Protein AF-A0A7W0T9R2-F1 (afdb_monomer_lite)

Sequence (327 aa):
ADTASTSDPEIRRARPTRTAQAPQPPPPPPRTPPPPPHGVPPVPPVAPKPPKPPKAPHGPHGPQGPHGPHGPHHGKHGGVSVTIHDGKVDISGIDGMVRGQLEGVRQMLKNDPNIPKELRDKALARLDKVRGIVDKRLGKIKGKKIDDLGEELEQMGEEIEQAMEGLDEELEKLGEKLGKDYSSRVPKDFNFNFDFDHDDDDDDDLGGVPVPDLDGDDDDLRQSITDLKGMALKPAQKAQITKIRADADRSVAVAKQALDAASHKLEVALADPKTSDADIARHVDQISGHEATIRKTRILAWVSARRILDDAQRKKIEAAAQAKKSR

Secondary structure (DSSP, 8-state):
-------------PPPP---PPPPPPPPPPPPPPPPP-PPPPPPPPPPPPPPPPPPPP----PPP---------------EEEEETTEEEEETHHHHHHHHHHHHHHHHHH-TTS-HHHHHHHHHHHHHHHHHHHHHHHHHTT-BHHHHHHHHHHHHHHHHHHHTTHHHHHHHHHHHHHHHHHTTS-TT------------------------S-S-HHHHHHHHHHHHT----HHHHHHHHHHHHHHHHHHHHHHHHHHHHHHHHHHHHH-TT--HHHHHHHHHHHHHHHHHHHHHHHHHHHHHHHHS-HHHHHHHHHHHHHHHT-

Foldseek 3Di:
DDDDDDDDDDPPDDDPDDDDDPDDDDDDPDDDDDDDPPDDDDDDDDDDDDDDDDDDDDDDDDDDDDDDDDDDPPPPPQDFDFDQDPQQTDRPRVLVVVVVVLVVVLVVLVPDPVDPPVLSVVVNVLSVQLNVLSVVLVVVSVPDGPVCNVVSVVVNVVSNCVSCPCVVVVVVVVCVVCVVVCVVVPPPPPDPPPPPDPPPDDDDDDDPPDPDDPPPDPPLVVVLVVLCVPVDDDPVLVVVLVVLVVVLVVQLVVLVVQLVVLVVVLVVLVVDPPRDPVVNVVSVVSNVVSVVSNVVSVVVSVVSSLVSDDPVSNVSVVVSVVVVVVD

Structure (mmCIF, N/CA/C/O backbone):
data_AF-A0A7W0T9R2-F1
#
_entry.id   AF-A0A7W0T9R2-F1
#
loop_
_atom_site.group_PDB
_atom_site.id
_atom_site.type_symbol
_atom_site.label_atom_id
_atom_site.label_alt_id
_atom_site.label_comp_id
_atom_site.label_asym_id
_atom_site.label_entity_id
_atom_site.label_seq_id
_atom_site.pdbx_PDB_ins_code
_atom_site.Cartn_x
_atom_site.Cartn_y
_atom_site.Cartn_z
_atom_site.occupancy
_atom_site.B_iso_or_equiv
_atom_site.auth_seq_id
_atom_site.auth_comp_id
_atom_site.auth_asym_id
_atom_site.auth_atom_id
_atom_site.pdbx_PDB_model_num
ATOM 1 N N . ALA A 1 1 ? -62.355 -29.145 54.849 1.00 54.16 1 ALA A N 1
ATOM 2 C CA . ALA A 1 1 ? -61.692 -30.096 53.942 1.00 54.16 1 ALA A CA 1
ATOM 3 C C . ALA A 1 1 ? -60.349 -29.488 53.593 1.00 54.16 1 ALA A C 1
ATOM 5 O O . ALA A 1 1 ? -60.287 -28.564 52.793 1.00 54.16 1 ALA A O 1
ATOM 6 N N . ASP A 1 2 ? -59.337 -29.917 54.340 1.00 44.53 2 ASP A N 1
ATOM 7 C CA . ASP A 1 2 ? -57.935 -29.543 54.205 1.00 44.53 2 ASP A CA 1
ATOM 8 C C . ASP A 1 2 ? -57.359 -30.007 52.869 1.00 44.53 2 ASP A C 1
ATOM 10 O O . ASP A 1 2 ? -57.534 -31.165 52.489 1.00 44.53 2 ASP A O 1
ATOM 14 N N . THR A 1 3 ? -56.595 -29.143 52.204 1.00 50.59 3 THR A N 1
ATOM 15 C CA . THR A 1 3 ? -55.610 -29.573 51.206 1.00 50.59 3 THR A CA 1
ATOM 16 C C . THR A 1 3 ? -54.261 -28.978 51.564 1.00 50.59 3 THR A C 1
ATOM 18 O O . THR A 1 3 ? -54.077 -27.762 51.592 1.00 50.59 3 THR A O 1
ATOM 21 N N . ALA A 1 4 ? -53.364 -29.898 51.903 1.00 50.28 4 ALA A N 1
ATOM 22 C CA . ALA A 1 4 ? -52.059 -29.697 52.486 1.00 50.28 4 ALA A CA 1
ATOM 23 C C . ALA A 1 4 ? -51.069 -29.019 51.530 1.00 50.28 4 ALA A C 1
ATOM 25 O O . ALA A 1 4 ? -50.987 -29.334 50.345 1.00 50.28 4 ALA A O 1
ATOM 26 N N . SER A 1 5 ? -50.287 -28.117 52.117 1.00 55.59 5 SER A N 1
ATOM 27 C CA . SER A 1 5 ? -49.104 -27.485 51.549 1.00 55.59 5 SER A CA 1
ATOM 28 C C . SER A 1 5 ? -47.929 -28.468 51.610 1.00 55.59 5 SER A C 1
ATOM 30 O O . SER A 1 5 ? -47.547 -28.909 52.694 1.00 55.59 5 SER A O 1
ATOM 32 N N . THR A 1 6 ? -47.383 -28.845 50.455 1.00 54.41 6 THR A N 1
ATOM 33 C CA . THR A 1 6 ? -46.191 -29.696 50.341 1.00 54.41 6 THR A CA 1
ATOM 34 C C . THR A 1 6 ? -44.947 -28.814 50.337 1.00 54.41 6 THR A C 1
ATOM 36 O O . THR A 1 6 ? -44.633 -28.163 49.344 1.00 54.41 6 THR A O 1
ATOM 39 N N . SER A 1 7 ? -44.252 -28.780 51.470 1.00 56.72 7 SER A N 1
ATOM 40 C CA . SER A 1 7 ? -42.937 -28.168 51.648 1.00 56.72 7 SER A CA 1
ATOM 41 C C . SER A 1 7 ? -41.830 -29.130 51.202 1.00 56.72 7 SER A C 1
ATOM 43 O O . SER A 1 7 ? -41.699 -30.237 51.722 1.00 56.72 7 SER A O 1
ATOM 45 N N . ASP A 1 8 ? -41.037 -28.680 50.235 1.00 55.47 8 ASP A N 1
ATOM 46 C CA . ASP A 1 8 ? -39.883 -29.369 49.652 1.00 55.47 8 ASP A CA 1
ATOM 47 C C . ASP A 1 8 ? -38.644 -29.203 50.567 1.00 55.47 8 ASP A C 1
ATOM 49 O O . ASP A 1 8 ? -38.338 -28.073 50.971 1.00 55.47 8 ASP A O 1
ATOM 53 N N . PRO A 1 9 ? -37.936 -30.277 50.969 1.00 62.62 9 PRO A N 1
ATOM 54 C CA . PRO A 1 9 ? -36.775 -30.162 51.842 1.00 62.62 9 PRO A CA 1
ATOM 55 C C . PRO A 1 9 ? -35.526 -29.699 51.074 1.00 62.62 9 PRO A C 1
ATOM 57 O O . PRO A 1 9 ? -34.911 -30.430 50.301 1.00 62.62 9 PRO A O 1
ATOM 60 N N . GLU A 1 10 ? -35.108 -28.469 51.369 1.00 55.91 10 GLU A N 1
ATOM 61 C CA . GLU A 1 10 ? -33.857 -27.832 50.950 1.00 55.91 10 GLU A CA 1
ATOM 62 C C . GLU A 1 10 ? -32.626 -28.678 51.356 1.00 55.91 10 GLU A C 1
ATOM 64 O O . GLU A 1 10 ? -32.139 -28.625 52.489 1.00 55.91 10 GLU A O 1
ATOM 69 N N . ILE A 1 11 ? -32.091 -29.471 50.419 1.00 56.38 11 ILE A N 1
ATOM 70 C CA . ILE A 1 11 ? -30.840 -30.225 50.596 1.00 56.38 11 ILE A CA 1
ATOM 71 C C . ILE A 1 11 ? -29.657 -29.246 50.574 1.00 56.38 11 ILE A C 1
ATOM 73 O O . ILE A 1 11 ? -29.047 -28.967 49.538 1.00 56.38 11 ILE A O 1
ATOM 77 N N . ARG A 1 12 ? -29.293 -28.739 51.754 1.00 52.56 12 ARG A N 1
ATOM 78 C CA . ARG A 1 12 ? -28.057 -27.984 51.990 1.00 52.56 12 ARG A CA 1
ATOM 79 C C . ARG A 1 12 ? -26.847 -28.913 51.896 1.00 52.56 12 ARG A C 1
ATOM 81 O O . ARG A 1 12 ? -26.425 -29.517 52.879 1.00 52.56 12 ARG A O 1
ATOM 88 N N . ARG A 1 13 ? -26.259 -29.023 50.702 1.00 59.50 13 ARG A N 1
ATOM 89 C CA . ARG A 1 13 ? -24.946 -29.662 50.520 1.00 59.50 13 ARG A CA 1
ATOM 90 C C . ARG A 1 13 ? -23.875 -28.824 51.223 1.00 59.50 13 ARG A C 1
ATOM 92 O O . ARG A 1 13 ? -23.607 -27.689 50.833 1.00 59.50 13 ARG A O 1
ATOM 99 N N . ALA A 1 14 ? -23.273 -29.398 52.261 1.00 55.69 14 ALA A N 1
ATOM 100 C CA . ALA A 1 14 ? -22.141 -28.827 52.973 1.00 55.69 14 ALA A CA 1
ATOM 101 C C . ALA A 1 14 ? -20.988 -28.532 51.998 1.00 55.69 14 ALA A C 1
ATOM 1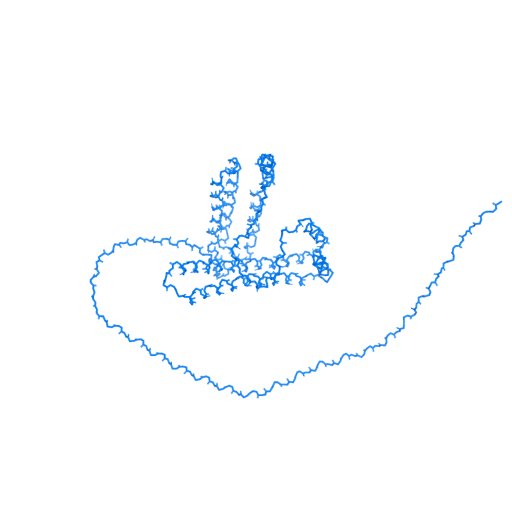03 O O . ALA A 1 14 ? -20.529 -29.412 51.266 1.00 55.69 14 ALA A O 1
ATOM 104 N N . ARG A 1 15 ? -20.525 -27.276 51.978 1.00 58.84 15 ARG A N 1
ATOM 105 C CA . ARG A 1 15 ? -19.311 -26.882 51.257 1.00 58.84 15 ARG A CA 1
ATOM 106 C C . ARG A 1 15 ? -18.105 -27.589 51.890 1.00 58.84 15 ARG A C 1
ATOM 108 O O . ARG A 1 15 ? -17.945 -27.484 53.105 1.00 58.84 15 ARG A O 1
ATOM 115 N N . PRO A 1 16 ? -17.232 -28.244 51.107 1.00 61.97 16 PRO A N 1
ATOM 116 C CA . PRO A 1 16 ? -15.987 -28.777 51.636 1.00 61.97 16 PRO A CA 1
ATOM 117 C C . PRO A 1 16 ? -15.108 -27.627 52.139 1.00 61.97 16 PRO A C 1
ATOM 119 O O . PRO A 1 16 ? -14.876 -26.634 51.443 1.00 61.97 16 PRO A O 1
ATOM 122 N N . THR A 1 17 ? -14.637 -27.759 53.375 1.00 57.84 17 THR A N 1
ATOM 123 C CA . THR A 1 17 ? -13.645 -26.882 53.993 1.00 57.84 17 THR A CA 1
ATOM 124 C C . THR A 1 17 ? -12.371 -26.883 53.157 1.00 57.84 17 THR A C 1
ATOM 126 O O . THR A 1 17 ? -11.732 -27.916 52.971 1.00 57.84 17 THR A O 1
ATOM 129 N N . ARG A 1 18 ? -12.022 -25.704 52.640 1.00 51.41 18 ARG A N 1
ATOM 130 C CA . ARG A 1 18 ? -10.805 -25.426 51.877 1.00 51.41 18 ARG A CA 1
ATOM 131 C C . ARG A 1 18 ? -9.593 -25.664 52.779 1.00 51.41 18 ARG A C 1
ATOM 133 O O . ARG A 1 18 ? -9.270 -24.823 53.613 1.00 51.41 18 ARG A O 1
ATOM 140 N N . THR A 1 19 ? -8.949 -26.816 52.629 1.00 63.25 19 THR A N 1
ATOM 141 C CA . THR A 1 19 ? -7.680 -27.136 53.286 1.00 63.25 19 THR A CA 1
ATOM 142 C C . THR A 1 19 ? -6.652 -26.078 52.890 1.00 63.25 19 THR A C 1
ATOM 144 O O . THR A 1 19 ? -6.424 -25.843 51.701 1.00 63.25 19 THR A O 1
ATOM 147 N N . ALA A 1 20 ? -6.086 -25.386 53.879 1.00 59.19 20 ALA A N 1
ATOM 148 C CA . ALA A 1 20 ? -5.064 -24.373 53.664 1.00 59.19 20 ALA A CA 1
ATOM 149 C C . ALA A 1 20 ? -3.846 -25.024 52.994 1.00 59.19 20 ALA A C 1
ATOM 151 O O . ALA A 1 20 ? -3.195 -25.898 53.564 1.00 59.19 20 ALA A O 1
ATOM 152 N N . GLN A 1 21 ? -3.580 -24.626 51.752 1.00 68.25 21 GLN A N 1
ATOM 153 C CA . GLN A 1 21 ? -2.422 -25.070 50.994 1.00 68.25 21 GLN A CA 1
ATOM 154 C C . GLN A 1 21 ? -1.173 -24.455 51.631 1.00 68.25 21 GLN A C 1
ATOM 156 O O . GLN A 1 21 ? -1.083 -23.233 51.759 1.00 68.25 21 GLN A O 1
ATOM 161 N N . ALA A 1 22 ? -0.245 -25.304 52.077 1.00 70.81 22 ALA A N 1
ATOM 162 C CA . ALA A 1 22 ? 1.022 -24.866 52.649 1.00 70.81 22 ALA A CA 1
ATOM 163 C C . ALA A 1 22 ? 1.772 -23.952 51.655 1.00 70.81 22 ALA A C 1
ATOM 165 O O . ALA A 1 22 ? 1.716 -24.204 50.445 1.00 70.81 22 ALA A O 1
ATOM 166 N N . PRO A 1 23 ? 2.454 -22.896 52.135 1.00 69.12 23 PRO A N 1
ATOM 167 C CA . PRO A 1 23 ? 3.203 -21.987 51.277 1.00 69.12 23 PRO A CA 1
ATOM 168 C C . PRO A 1 23 ? 4.259 -22.772 50.498 1.00 69.12 23 PRO A C 1
ATOM 170 O O . PRO A 1 23 ? 5.081 -23.477 51.084 1.00 69.12 23 PRO A O 1
ATOM 173 N N . GLN A 1 24 ? 4.210 -22.677 49.168 1.00 75.44 24 GLN A N 1
ATOM 174 C CA . GLN A 1 24 ? 5.224 -23.300 48.328 1.00 75.44 24 GLN A CA 1
ATOM 175 C C . GLN A 1 24 ? 6.582 -22.626 48.581 1.00 75.44 24 GLN A C 1
ATOM 177 O O . GLN A 1 24 ? 6.633 -21.396 48.687 1.00 75.44 24 GLN A O 1
ATOM 182 N N . PRO A 1 25 ? 7.676 -23.401 48.687 1.00 78.62 25 PRO A N 1
ATOM 183 C CA . PRO A 1 25 ? 9.009 -22.832 48.801 1.00 78.62 25 PRO A CA 1
ATOM 184 C C . PRO A 1 25 ? 9.325 -21.992 47.553 1.00 78.62 25 PRO A C 1
ATOM 186 O O . PRO A 1 25 ? 8.878 -22.336 46.454 1.00 78.62 25 PRO A O 1
ATOM 189 N N . PRO A 1 26 ? 10.082 -20.891 47.700 1.00 81.56 26 PRO A N 1
ATOM 190 C CA . PRO A 1 26 ? 10.461 -20.063 46.567 1.00 81.56 26 PRO A CA 1
ATOM 191 C C . PRO A 1 26 ? 11.246 -20.894 45.541 1.00 81.56 26 PRO A C 1
ATOM 193 O O . PRO A 1 26 ? 12.029 -21.770 45.928 1.00 81.56 26 PRO A O 1
ATOM 196 N N . PRO A 1 27 ? 11.053 -20.638 44.235 1.00 81.06 27 PRO A N 1
ATOM 197 C CA . PRO A 1 27 ? 11.803 -21.327 43.199 1.00 81.06 27 PRO A CA 1
ATOM 198 C C . PRO A 1 27 ? 13.309 -21.078 43.383 1.00 81.06 27 PRO A C 1
ATOM 200 O O . PRO A 1 27 ? 13.706 -19.980 43.791 1.00 81.06 27 PRO A O 1
ATOM 203 N N . PRO A 1 28 ? 14.162 -22.076 43.094 1.00 81.62 28 PRO A N 1
ATOM 204 C CA . PRO A 1 28 ? 15.602 -21.903 43.183 1.00 81.62 28 PRO A CA 1
ATOM 205 C C . PRO A 1 28 ? 16.065 -20.793 42.225 1.00 81.62 28 PRO A C 1
ATOM 207 O O . PRO A 1 28 ? 15.486 -20.634 41.144 1.00 81.62 28 PRO A O 1
ATOM 210 N N . PRO A 1 29 ? 17.112 -20.032 42.588 1.00 82.38 29 PRO A N 1
ATOM 211 C CA . PRO A 1 29 ? 17.650 -19.001 41.716 1.00 82.38 29 PRO A CA 1
ATOM 212 C C . PRO A 1 29 ? 18.130 -19.612 40.387 1.00 82.38 29 PRO A C 1
ATOM 214 O O . PRO A 1 29 ? 18.634 -20.743 40.372 1.00 82.38 29 PRO A O 1
ATOM 217 N N . PRO A 1 30 ? 17.989 -18.883 39.266 1.00 77.00 30 PRO A N 1
ATOM 218 C CA . PRO A 1 30 ? 18.458 -19.341 37.967 1.00 77.00 30 PRO A CA 1
ATOM 219 C C . PRO A 1 30 ? 19.960 -19.632 38.030 1.00 77.00 30 PRO A C 1
ATOM 221 O O . PRO A 1 30 ? 20.753 -18.801 38.475 1.00 77.00 30 PRO A O 1
ATOM 224 N N . ARG A 1 31 ? 20.349 -20.836 37.594 1.00 73.81 31 ARG A N 1
ATOM 225 C CA . ARG A 1 31 ? 21.757 -21.230 37.490 1.00 73.81 31 ARG A CA 1
ATOM 226 C C . ARG A 1 31 ? 22.446 -20.287 36.509 1.00 73.81 31 ARG A C 1
ATOM 228 O O . ARG A 1 31 ? 21.990 -20.138 35.376 1.00 73.81 31 ARG A O 1
ATOM 235 N N . THR A 1 32 ? 23.528 -19.655 36.946 1.00 74.31 32 THR A N 1
ATOM 236 C CA . THR A 1 32 ? 24.375 -18.854 36.067 1.00 74.31 32 THR A CA 1
ATOM 237 C C . THR A 1 32 ? 24.954 -19.754 34.970 1.00 74.31 32 THR A C 1
ATOM 239 O O . THR A 1 32 ? 25.384 -20.875 35.264 1.00 74.31 32 THR A O 1
ATOM 242 N N . PRO A 1 33 ? 24.933 -19.314 33.699 1.00 75.81 33 PRO A N 1
ATOM 243 C CA . PRO A 1 33 ? 25.532 -20.079 32.618 1.00 75.81 33 PRO A CA 1
ATOM 244 C C . PRO A 1 33 ? 27.039 -20.242 32.871 1.00 75.81 33 PRO A C 1
ATOM 246 O O . PRO A 1 33 ? 27.672 -19.321 33.400 1.00 75.81 33 PRO A O 1
ATOM 249 N N . PRO A 1 34 ? 27.623 -21.403 32.524 1.00 78.81 34 PRO A N 1
ATOM 250 C CA . PRO A 1 34 ? 29.060 -21.605 32.639 1.00 78.81 34 PRO A CA 1
ATOM 251 C C . PRO A 1 34 ? 29.807 -20.565 31.787 1.00 78.81 34 PRO A C 1
ATOM 253 O O . PRO A 1 34 ? 29.314 -20.184 30.719 1.00 78.81 34 PRO A O 1
ATOM 256 N N . PRO A 1 35 ? 30.985 -20.095 32.235 1.00 75.12 35 PRO A N 1
ATOM 257 C CA . PRO A 1 35 ? 31.793 -19.182 31.446 1.00 75.12 35 PRO A CA 1
ATOM 258 C C . PRO A 1 35 ? 32.183 -19.846 30.115 1.00 75.12 35 PRO A C 1
ATOM 260 O O . PRO A 1 35 ? 32.458 -21.051 30.088 1.00 75.12 35 PRO A O 1
ATOM 263 N N . PRO A 1 36 ? 32.204 -19.086 29.007 1.00 72.56 36 PRO A N 1
ATOM 264 C CA . PRO A 1 36 ? 32.641 -19.614 27.726 1.00 72.56 36 PRO A CA 1
ATOM 265 C C . PRO A 1 36 ? 34.100 -20.091 27.826 1.00 72.56 36 PRO A C 1
ATOM 267 O O . PRO A 1 36 ? 34.906 -19.455 28.512 1.00 72.56 36 PRO A O 1
ATOM 270 N N . PRO A 1 37 ? 34.462 -21.197 27.152 1.00 71.06 37 PRO A N 1
ATOM 271 C CA . PRO A 1 37 ? 35.844 -21.652 27.099 1.00 71.06 37 PRO A CA 1
ATOM 272 C C . PRO A 1 37 ? 36.715 -20.544 26.502 1.00 71.06 37 PRO A C 1
ATOM 274 O O . PRO A 1 37 ? 36.357 -19.947 25.486 1.00 71.06 37 PRO A O 1
ATOM 277 N N . HIS A 1 38 ? 37.849 -20.259 27.145 1.00 63.12 38 HIS A N 1
ATOM 278 C CA . HIS A 1 38 ? 38.834 -19.295 26.662 1.00 63.12 38 HIS A CA 1
ATOM 279 C C . HIS A 1 38 ? 39.331 -19.718 25.273 1.00 63.12 38 HIS A C 1
ATOM 281 O O . HIS A 1 38 ? 40.192 -20.586 25.139 1.00 63.12 38 HIS A O 1
ATOM 287 N N . GLY A 1 39 ? 38.743 -19.121 24.237 1.00 54.75 39 GLY A N 1
ATOM 288 C CA . GLY A 1 39 ? 39.175 -19.270 22.858 1.00 54.75 39 GLY A CA 1
ATOM 289 C C . GLY A 1 39 ? 40.546 -18.633 22.671 1.00 54.75 39 GLY A C 1
ATOM 290 O O . GLY A 1 39 ? 40.786 -17.500 23.087 1.00 54.75 39 GLY A O 1
ATOM 291 N N . VAL A 1 40 ? 41.444 -19.385 22.046 1.00 66.38 40 VAL A N 1
ATOM 292 C CA . VAL A 1 40 ? 42.735 -18.902 21.550 1.00 66.38 40 VAL A CA 1
ATOM 293 C C . VAL A 1 40 ? 42.470 -17.702 20.624 1.00 66.38 40 VAL A C 1
ATOM 295 O O . VAL A 1 40 ? 41.565 -17.794 19.789 1.00 66.38 40 VAL A O 1
ATOM 298 N N . PRO A 1 41 ? 43.188 -16.570 20.761 1.00 68.00 41 PRO A N 1
ATOM 299 C CA . PRO A 1 41 ? 42.938 -15.394 19.936 1.00 68.00 41 PRO A CA 1
ATOM 300 C C . PRO A 1 41 ? 43.110 -15.731 18.445 1.00 68.00 41 PRO A C 1
ATOM 302 O O . PRO A 1 41 ? 44.074 -16.413 18.084 1.00 68.00 41 PRO A O 1
ATOM 305 N N . PRO A 1 42 ? 42.196 -15.274 17.571 1.00 66.38 42 PRO A N 1
ATOM 306 C CA . PRO A 1 42 ? 42.294 -15.524 16.143 1.00 66.38 42 PRO A CA 1
ATOM 307 C C . PRO A 1 42 ? 43.563 -14.877 15.585 1.00 66.38 42 PRO A C 1
ATOM 309 O O . PRO A 1 42 ? 43.858 -13.711 15.855 1.00 66.38 42 PRO A O 1
ATOM 312 N N . VAL A 1 43 ? 44.308 -15.642 14.787 1.00 70.50 43 VAL A N 1
ATOM 313 C CA . VAL A 1 43 ? 45.423 -15.112 13.999 1.00 70.50 43 VAL A CA 1
ATOM 314 C C . VAL A 1 43 ? 44.844 -14.077 13.025 1.00 70.50 43 VAL A C 1
ATOM 316 O O . VAL A 1 43 ? 43.898 -14.404 12.302 1.00 70.50 43 VAL A O 1
ATOM 319 N N . PRO A 1 44 ? 45.352 -12.832 13.005 1.00 73.25 44 PRO A N 1
ATOM 320 C CA . PRO A 1 44 ? 44.835 -11.803 12.117 1.00 73.25 44 PRO A CA 1
ATOM 321 C C . PRO A 1 44 ? 45.005 -12.232 10.650 1.00 73.25 44 PRO A C 1
ATOM 323 O O . PRO A 1 44 ? 46.059 -12.767 10.288 1.00 73.25 44 PRO A O 1
ATOM 326 N N . PRO A 1 45 ? 43.993 -12.011 9.793 1.00 71.75 45 PRO A N 1
ATOM 327 C CA . PRO A 1 45 ? 44.080 -12.358 8.384 1.00 71.75 45 PRO A CA 1
ATOM 328 C C . PRO A 1 45 ? 45.211 -11.566 7.723 1.00 71.75 45 PRO A C 1
ATOM 330 O O . PRO A 1 45 ? 45.294 -10.343 7.839 1.00 71.75 45 PRO A O 1
ATOM 333 N N . VAL A 1 46 ? 46.089 -12.278 7.016 1.00 75.25 46 VAL A N 1
ATOM 334 C CA . VAL A 1 46 ? 47.121 -11.668 6.174 1.00 75.25 46 VAL A CA 1
ATOM 335 C C . VAL A 1 46 ? 46.418 -10.846 5.096 1.00 75.25 46 VAL A C 1
ATOM 337 O O . VAL A 1 46 ? 45.616 -11.381 4.330 1.00 75.25 46 VAL A O 1
ATOM 340 N N . ALA A 1 47 ? 46.703 -9.543 5.047 1.00 74.56 47 ALA A N 1
ATOM 341 C CA . ALA A 1 47 ? 46.113 -8.643 4.066 1.00 74.56 47 ALA A CA 1
ATOM 342 C C . ALA A 1 47 ? 46.393 -9.148 2.634 1.00 74.56 47 ALA A C 1
ATOM 344 O O . ALA A 1 47 ? 47.549 -9.456 2.311 1.00 74.56 47 ALA A O 1
ATOM 345 N N . PRO A 1 48 ? 45.372 -9.246 1.762 1.00 73.31 48 PRO A N 1
ATOM 346 C CA . PRO A 1 48 ? 45.571 -9.664 0.383 1.00 73.31 48 PRO A CA 1
ATOM 347 C C . PRO A 1 48 ? 46.487 -8.668 -0.333 1.00 73.31 48 PRO A C 1
ATOM 349 O O . PRO A 1 48 ? 46.333 -7.451 -0.208 1.00 73.31 48 PRO A O 1
ATOM 352 N N . LYS A 1 49 ? 47.459 -9.187 -1.091 1.00 72.69 49 LYS A N 1
ATOM 353 C CA . LYS A 1 49 ? 48.319 -8.349 -1.934 1.00 72.69 49 LYS A CA 1
ATOM 354 C C . LYS A 1 49 ? 47.441 -7.592 -2.942 1.00 72.69 49 LYS A C 1
ATOM 356 O O . LYS A 1 49 ? 46.611 -8.233 -3.589 1.00 72.69 49 LYS A O 1
ATOM 361 N N . PRO A 1 50 ? 47.621 -6.269 -3.100 1.00 78.50 50 PRO A N 1
ATOM 362 C CA . PRO A 1 50 ? 46.828 -5.487 -4.037 1.00 78.50 50 PRO A CA 1
ATOM 363 C C . PRO A 1 50 ? 46.987 -6.030 -5.468 1.00 78.50 50 PRO A C 1
ATOM 365 O O . PRO A 1 50 ? 48.101 -6.403 -5.861 1.00 78.50 50 PRO A O 1
ATOM 368 N N . PRO A 1 51 ? 45.894 -6.099 -6.250 1.00 77.69 51 PRO A N 1
ATOM 369 C CA . PRO A 1 51 ? 45.952 -6.542 -7.634 1.00 77.69 51 PRO A CA 1
ATOM 370 C C . PRO A 1 51 ? 46.857 -5.609 -8.442 1.00 77.69 51 PRO A C 1
ATOM 372 O O . PRO A 1 51 ? 46.835 -4.388 -8.276 1.00 77.69 51 PRO A O 1
ATOM 375 N N . LYS A 1 52 ? 47.681 -6.191 -9.321 1.00 73.12 52 LYS A N 1
ATOM 376 C CA . LYS A 1 52 ? 48.519 -5.408 -10.234 1.00 73.12 52 LYS A CA 1
ATOM 377 C C . LYS A 1 52 ? 47.615 -4.570 -11.151 1.00 73.12 52 LYS A C 1
ATOM 379 O O . LYS A 1 52 ? 46.659 -5.126 -11.694 1.00 73.12 52 LYS A O 1
ATOM 384 N N . PRO A 1 53 ? 47.912 -3.273 -11.349 1.0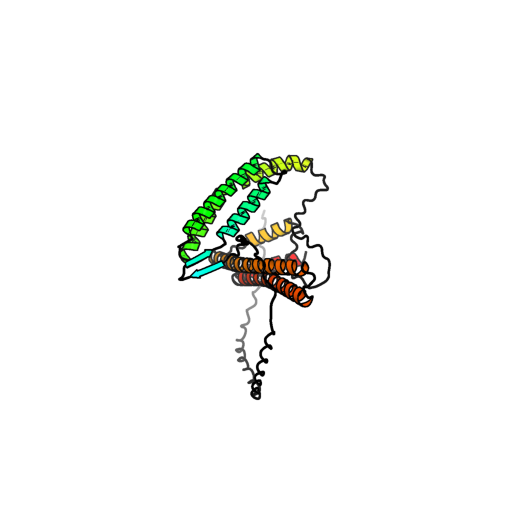0 75.88 53 PRO A N 1
ATOM 385 C CA . PRO A 1 53 ? 47.128 -2.424 -12.232 1.00 75.88 53 PRO A CA 1
ATOM 386 C C . PRO A 1 53 ? 47.123 -2.986 -13.664 1.00 75.88 53 PRO A C 1
ATOM 388 O O . PRO A 1 53 ? 48.152 -3.502 -14.121 1.00 75.88 53 PRO A O 1
ATOM 391 N N . PRO A 1 54 ? 45.980 -2.911 -14.370 1.00 74.25 54 PRO A N 1
ATOM 392 C CA . PRO A 1 54 ? 45.875 -3.384 -15.739 1.00 74.25 54 PRO A CA 1
ATOM 393 C C . PRO A 1 54 ? 46.852 -2.631 -16.645 1.00 74.25 54 PRO A C 1
ATOM 395 O O . PRO A 1 54 ? 47.047 -1.419 -16.540 1.00 74.25 54 PRO A O 1
ATOM 398 N N . LYS A 1 55 ? 47.492 -3.389 -17.534 1.00 67.00 55 LYS A N 1
ATOM 399 C CA . LYS A 1 55 ? 48.446 -2.888 -18.522 1.00 67.00 55 LYS A CA 1
ATOM 400 C C . LYS A 1 55 ? 47.686 -1.999 -19.514 1.00 67.00 55 LYS A C 1
ATOM 402 O O . LYS A 1 55 ? 46.723 -2.459 -20.121 1.00 67.00 55 LYS A O 1
ATOM 407 N N . ALA A 1 56 ? 48.098 -0.739 -19.645 1.00 57.91 56 ALA A N 1
ATOM 408 C CA . ALA A 1 56 ? 47.460 0.228 -20.536 1.00 57.91 56 ALA A CA 1
ATOM 409 C C . ALA A 1 56 ? 47.426 -0.292 -21.993 1.00 57.91 56 ALA A C 1
ATOM 411 O O . ALA A 1 56 ? 48.470 -0.733 -22.488 1.00 57.91 56 ALA A O 1
ATOM 412 N N . PRO A 1 57 ? 46.274 -0.239 -22.690 1.00 69.75 57 PRO A N 1
ATOM 413 C CA . PRO A 1 57 ? 46.201 -0.574 -24.108 1.00 69.75 57 PRO A CA 1
ATOM 414 C C . PRO A 1 57 ? 47.045 0.399 -24.939 1.00 69.75 57 PRO A C 1
ATOM 416 O O . PRO A 1 57 ? 46.943 1.617 -24.786 1.00 69.75 57 PRO A O 1
ATOM 419 N N . HIS A 1 58 ? 47.882 -0.137 -25.826 1.00 55.19 58 HIS A N 1
ATOM 420 C CA . HIS A 1 58 ? 48.514 0.635 -26.895 1.00 55.19 58 HIS A CA 1
ATOM 421 C C . HIS A 1 58 ? 47.437 1.090 -27.899 1.00 55.19 58 HIS A C 1
ATOM 423 O O . HIS A 1 58 ? 46.618 0.278 -28.322 1.00 55.19 58 HIS A O 1
ATOM 429 N N . GLY A 1 59 ? 47.424 2.383 -28.253 1.00 47.41 59 GLY A N 1
ATOM 430 C CA . GLY A 1 59 ? 46.620 2.924 -29.369 1.00 47.41 59 GLY A CA 1
ATOM 431 C C . GLY A 1 59 ? 47.196 2.520 -30.742 1.00 47.41 59 GLY A C 1
ATOM 432 O O . GLY A 1 59 ? 48.025 1.610 -30.774 1.00 47.41 59 GLY A O 1
ATOM 433 N N . PRO A 1 60 ? 46.909 3.217 -31.866 1.00 56.16 60 PRO A N 1
ATOM 434 C CA . PRO A 1 60 ? 45.954 4.313 -32.086 1.00 56.16 60 PRO A CA 1
ATOM 435 C C . PRO A 1 60 ? 45.154 4.246 -33.432 1.00 56.16 60 PRO A C 1
ATOM 437 O O . PRO A 1 60 ? 45.395 3.406 -34.289 1.00 56.16 60 PRO A O 1
ATOM 440 N N . HIS A 1 61 ? 44.264 5.235 -33.606 1.00 52.44 61 HIS A N 1
ATOM 441 C CA . HIS A 1 61 ? 43.701 5.833 -34.841 1.00 52.44 61 HIS A CA 1
ATOM 442 C C . HIS A 1 61 ? 42.678 5.095 -35.736 1.00 52.44 61 HIS A C 1
ATOM 444 O O . HIS A 1 61 ? 42.996 4.192 -36.499 1.00 52.44 61 HIS A O 1
ATOM 450 N N . GLY A 1 62 ? 41.480 5.695 -35.796 1.00 39.62 62 GLY A N 1
ATOM 451 C CA . GLY A 1 62 ? 40.603 5.760 -36.971 1.00 39.62 62 GLY A CA 1
ATOM 452 C C . GLY A 1 62 ? 39.824 7.095 -36.959 1.00 39.62 62 GLY A C 1
ATOM 453 O O . GLY A 1 62 ? 39.503 7.575 -35.869 1.00 39.62 62 GLY A O 1
ATOM 454 N N . PRO A 1 63 ? 39.576 7.751 -38.111 1.00 55.19 63 PRO A N 1
ATOM 455 C CA . PRO A 1 63 ? 39.009 9.099 -38.164 1.00 55.19 63 PRO A CA 1
ATOM 456 C C . PRO A 1 63 ? 37.501 9.092 -37.877 1.00 55.19 63 PRO A C 1
ATOM 458 O O . PRO A 1 63 ? 36.731 8.383 -38.522 1.00 55.19 63 PRO A O 1
ATOM 461 N N . GLN A 1 64 ? 37.084 9.911 -36.911 1.00 48.09 64 GLN A N 1
ATOM 462 C CA . GLN A 1 64 ? 35.681 10.186 -36.606 1.00 48.09 64 GLN A CA 1
ATOM 463 C C . GLN A 1 64 ? 35.071 11.074 -37.699 1.00 48.09 64 GLN A C 1
ATOM 465 O O . GLN A 1 64 ? 35.531 12.191 -37.933 1.00 48.09 64 GLN A O 1
ATOM 470 N N . GLY A 1 65 ? 34.024 10.572 -38.354 1.00 52.97 65 GLY A N 1
ATOM 471 C CA . GLY A 1 65 ? 33.091 11.393 -39.124 1.00 52.97 65 GLY A CA 1
ATOM 472 C C . GLY A 1 65 ? 32.132 12.172 -38.205 1.00 52.97 65 GLY A C 1
ATOM 473 O O . GLY A 1 65 ? 31.997 11.837 -37.025 1.00 52.97 65 GLY A O 1
ATOM 474 N N . PRO A 1 66 ? 31.460 13.216 -38.719 1.00 57.75 66 PRO A N 1
ATOM 475 C CA . PRO A 1 66 ? 30.594 14.077 -37.924 1.00 57.75 66 PRO A CA 1
ATOM 476 C C . PRO A 1 66 ? 29.232 13.406 -37.698 1.00 57.75 66 PRO A C 1
ATOM 478 O O . PRO A 1 66 ? 28.370 13.413 -38.576 1.00 57.75 66 PRO A O 1
ATOM 481 N N . HIS A 1 67 ? 29.020 12.839 -36.511 1.00 52.38 67 HIS A N 1
ATOM 482 C CA . HIS A 1 67 ? 27.680 12.480 -36.049 1.00 52.38 67 HIS A CA 1
ATOM 483 C C . HIS A 1 67 ? 26.999 13.721 -35.462 1.00 52.38 67 HIS A C 1
ATOM 485 O O . HIS A 1 67 ? 27.566 14.429 -34.630 1.00 52.38 67 HIS A O 1
ATOM 491 N N . GLY A 1 68 ? 25.805 14.005 -35.982 1.00 46.19 68 GLY A N 1
ATOM 492 C CA . GLY A 1 68 ? 25.001 15.177 -35.663 1.00 46.19 68 GLY A CA 1
ATOM 493 C C . GLY A 1 68 ? 24.477 15.219 -34.220 1.00 46.19 68 GLY A C 1
ATOM 494 O O . GLY A 1 68 ? 24.697 14.300 -33.431 1.00 46.19 68 GLY A O 1
ATOM 495 N N . PRO A 1 69 ? 23.776 16.307 -33.861 1.00 48.00 69 PRO A N 1
ATOM 496 C CA . PRO A 1 69 ? 23.308 16.547 -32.505 1.00 48.00 69 PRO A CA 1
ATOM 497 C C . PRO A 1 69 ? 22.227 15.531 -32.121 1.00 48.00 69 PRO A C 1
ATOM 499 O O . PRO A 1 69 ? 21.089 15.602 -32.583 1.00 48.00 69 PRO A O 1
ATOM 502 N N . HIS A 1 70 ? 22.582 14.586 -31.251 1.00 46.56 70 HIS A N 1
ATOM 503 C CA . HIS A 1 70 ? 21.609 13.755 -30.557 1.00 46.56 70 HIS A CA 1
ATOM 504 C C . HIS A 1 70 ? 20.777 14.644 -29.630 1.00 46.56 70 HIS A C 1
ATOM 506 O O . HIS A 1 70 ? 21.299 15.290 -28.720 1.00 46.56 70 HIS A O 1
ATOM 512 N N . GLY A 1 71 ? 19.477 14.706 -29.915 1.00 38.78 71 GLY A N 1
ATOM 513 C CA . GLY A 1 71 ? 18.503 15.410 -29.096 1.00 38.78 71 GLY A CA 1
ATOM 514 C C . GLY A 1 71 ? 18.385 14.815 -27.685 1.00 38.78 71 GLY A C 1
ATOM 515 O O . GLY A 1 71 ? 18.791 13.675 -27.442 1.00 38.78 71 GLY A O 1
ATOM 516 N N . PRO A 1 72 ? 17.819 15.580 -26.739 1.00 42.75 72 PRO A N 1
ATOM 517 C CA . PRO A 1 72 ? 17.652 15.153 -25.359 1.00 42.75 72 PRO A CA 1
ATOM 518 C C . PRO A 1 72 ? 16.627 14.016 -25.286 1.00 42.75 72 PRO A C 1
ATOM 520 O O . PRO A 1 72 ? 15.418 14.235 -25.372 1.00 42.75 72 PRO A O 1
ATOM 523 N N . HIS A 1 73 ? 17.107 12.785 -25.117 1.00 41.69 73 HIS A N 1
ATOM 524 C CA . HIS A 1 73 ? 16.258 11.652 -24.771 1.00 41.69 73 HIS A CA 1
ATOM 525 C C . HIS A 1 73 ? 15.709 11.848 -23.350 1.00 41.69 73 HIS A C 1
ATOM 527 O O . HIS A 1 73 ? 16.382 11.607 -22.350 1.00 41.69 73 HIS A O 1
ATOM 533 N N . HIS A 1 74 ? 14.457 12.302 -23.270 1.00 42.50 74 HIS A N 1
ATOM 534 C CA . HIS A 1 74 ? 13.644 12.311 -22.059 1.00 42.50 74 HIS A CA 1
ATOM 535 C C . HIS A 1 74 ? 13.263 10.876 -21.652 1.00 42.50 74 HIS A C 1
ATOM 537 O O . HIS A 1 74 ? 12.148 10.425 -21.890 1.00 42.50 74 HIS A O 1
ATOM 543 N N . GLY A 1 75 ? 14.174 10.166 -20.986 1.00 40.34 75 GLY A N 1
ATOM 544 C CA . GLY A 1 75 ? 13.853 8.966 -20.206 1.00 40.34 75 GLY A CA 1
ATOM 545 C C . GLY A 1 75 ? 13.234 9.356 -18.864 1.00 40.34 75 GLY A C 1
ATOM 546 O O . GLY A 1 75 ? 13.881 9.280 -17.825 1.00 40.34 75 GLY A O 1
ATOM 547 N N . LYS A 1 76 ? 12.000 9.866 -18.888 1.00 46.16 76 LYS A N 1
ATOM 548 C CA . LYS A 1 76 ? 11.279 10.404 -17.724 1.00 46.16 76 LYS A CA 1
ATOM 549 C C . LYS A 1 76 ? 10.512 9.294 -16.990 1.00 46.16 76 LYS A C 1
ATOM 551 O O . LYS A 1 76 ? 9.311 9.412 -16.784 1.00 46.16 76 LYS A O 1
ATOM 556 N N . HIS A 1 77 ? 11.189 8.216 -16.601 1.00 45.19 77 HIS A N 1
ATOM 557 C CA . HIS A 1 77 ? 10.608 7.225 -15.690 1.00 45.19 77 HIS A CA 1
ATOM 558 C C . HIS A 1 77 ? 10.890 7.687 -14.258 1.00 45.19 77 HIS A C 1
ATOM 560 O O . HIS A 1 77 ? 11.956 7.456 -13.694 1.00 45.19 77 HIS A O 1
ATOM 566 N N . GLY A 1 78 ? 9.954 8.483 -13.734 1.00 44.12 78 GLY A N 1
ATOM 567 C CA . GLY A 1 78 ? 10.049 9.126 -12.430 1.00 44.12 78 GLY A CA 1
ATOM 568 C C . GLY A 1 78 ? 9.961 8.116 -11.293 1.00 44.12 78 GLY A C 1
ATOM 569 O O . GLY A 1 78 ? 8.868 7.736 -10.888 1.00 44.12 78 GLY A O 1
ATOM 570 N N . GLY A 1 79 ? 11.113 7.718 -10.757 1.00 46.41 79 GLY A N 1
ATOM 571 C CA . GLY A 1 79 ? 11.181 7.110 -9.433 1.00 46.41 79 GLY A CA 1
ATOM 572 C C . GLY A 1 79 ? 10.719 8.106 -8.367 1.00 46.41 79 GLY A C 1
ATOM 573 O O . GLY A 1 79 ? 10.963 9.310 -8.474 1.00 46.41 79 GLY A O 1
ATOM 574 N N . VAL A 1 80 ? 10.034 7.613 -7.337 1.00 49.94 80 VAL A N 1
ATOM 575 C CA . VAL A 1 80 ? 9.680 8.416 -6.164 1.00 49.94 80 VAL A CA 1
ATOM 576 C C . VAL A 1 80 ? 10.932 8.574 -5.302 1.00 49.94 80 VAL A C 1
ATOM 578 O O . VAL A 1 80 ? 11.392 7.606 -4.703 1.00 49.94 80 VAL A O 1
ATOM 581 N N . SER A 1 81 ? 11.493 9.782 -5.222 1.00 46.31 81 SER A N 1
ATOM 582 C CA . SER A 1 81 ? 12.581 10.095 -4.292 1.00 46.31 81 SER A CA 1
ATOM 583 C C . SER A 1 81 ? 12.023 10.889 -3.115 1.00 46.31 81 SER A C 1
ATOM 585 O O . SER A 1 81 ? 11.589 12.029 -3.278 1.00 46.31 81 SER A O 1
ATOM 587 N N . VAL A 1 82 ? 12.030 10.294 -1.924 1.00 54.91 82 VAL A N 1
ATOM 588 C CA . VAL A 1 82 ? 11.722 11.017 -0.687 1.00 54.91 82 VAL A CA 1
ATOM 589 C C . VAL A 1 82 ? 13.034 11.540 -0.121 1.00 54.91 82 VAL A C 1
ATOM 591 O O . VAL A 1 82 ? 13.841 10.761 0.385 1.00 54.91 82 VAL A O 1
ATOM 594 N N . THR A 1 83 ? 13.250 12.849 -0.202 1.00 59.31 83 THR A N 1
ATOM 595 C CA . THR A 1 83 ? 14.464 13.480 0.327 1.00 59.31 83 THR A CA 1
ATOM 596 C C . THR A 1 83 ? 14.092 14.331 1.532 1.00 59.31 83 THR A C 1
ATOM 598 O O . THR A 1 83 ? 13.238 15.209 1.442 1.00 59.31 83 THR A O 1
ATOM 601 N N . ILE A 1 84 ? 14.707 14.063 2.685 1.00 54.19 84 ILE A N 1
ATOM 602 C CA . ILE A 1 84 ? 14.472 14.826 3.916 1.00 54.19 84 ILE A CA 1
ATOM 603 C C . ILE A 1 84 ? 15.654 15.777 4.104 1.00 54.19 84 ILE A C 1
ATOM 605 O O . ILE A 1 84 ? 16.740 15.342 4.478 1.00 54.19 84 ILE A O 1
ATOM 609 N N . HIS A 1 85 ? 15.445 17.067 3.846 1.00 54.97 85 HIS A N 1
ATOM 610 C CA . HIS A 1 85 ? 16.442 18.115 4.073 1.00 54.97 85 HIS A CA 1
ATOM 611 C C . HIS A 1 85 ? 15.922 19.090 5.132 1.00 54.97 85 HIS A C 1
ATOM 613 O O . HIS A 1 85 ? 14.830 19.636 4.999 1.00 54.97 85 HIS A O 1
ATOM 619 N N . ASP A 1 86 ? 16.687 19.287 6.209 1.00 71.31 86 ASP A N 1
ATOM 620 C CA . ASP A 1 86 ? 16.403 20.271 7.268 1.00 71.31 86 ASP A CA 1
ATOM 621 C C . ASP A 1 86 ? 15.006 20.146 7.913 1.00 71.31 86 ASP A C 1
ATOM 623 O O . ASP A 1 86 ? 14.337 21.137 8.209 1.00 71.31 86 ASP A O 1
ATOM 627 N N . GLY A 1 87 ? 14.527 18.909 8.102 1.00 62.25 87 GLY A N 1
ATOM 628 C CA . GLY A 1 87 ? 13.191 18.633 8.654 1.00 62.25 87 GLY A CA 1
ATOM 629 C C . GLY A 1 87 ? 12.031 18.932 7.694 1.00 62.25 87 GLY A C 1
ATOM 630 O O . GLY A 1 87 ? 10.867 18.824 8.083 1.00 62.25 87 GLY A O 1
ATOM 631 N N . LYS A 1 88 ? 12.333 19.284 6.439 1.00 60.94 88 LYS A N 1
ATOM 632 C CA . LYS A 1 88 ? 11.374 19.381 5.337 1.00 60.94 88 LYS A CA 1
ATOM 633 C C . LYS A 1 88 ? 11.458 18.108 4.508 1.00 60.94 88 LYS A C 1
ATOM 635 O O . LYS A 1 88 ? 12.545 17.665 4.138 1.00 60.94 88 LYS A O 1
ATOM 640 N N . VAL A 1 89 ? 10.305 17.514 4.231 1.00 57.34 89 VAL A N 1
ATOM 641 C CA . VAL A 1 89 ? 10.215 16.359 3.336 1.00 57.34 89 VAL A CA 1
ATOM 642 C C . VAL A 1 89 ? 9.919 16.890 1.950 1.00 57.34 89 VAL A C 1
ATOM 644 O O . VAL A 1 89 ? 8.842 17.431 1.705 1.00 57.34 89 VAL A O 1
ATOM 647 N N . ASP A 1 90 ? 10.875 16.728 1.045 1.00 62.19 90 ASP A N 1
ATOM 648 C CA . ASP A 1 90 ? 10.627 16.887 -0.375 1.00 62.19 90 ASP A CA 1
ATOM 649 C C . ASP A 1 90 ? 10.186 15.531 -0.926 1.00 62.19 90 ASP A C 1
ATOM 651 O O . ASP A 1 90 ? 10.979 14.611 -1.146 1.00 62.19 90 ASP A O 1
ATOM 655 N N . ILE A 1 91 ? 8.872 15.389 -1.074 1.00 65.00 91 ILE A N 1
ATOM 656 C CA . ILE A 1 91 ? 8.261 14.239 -1.728 1.00 65.00 91 ILE A CA 1
ATOM 657 C C . ILE A 1 91 ? 8.243 14.519 -3.234 1.00 65.00 91 ILE A C 1
ATOM 659 O O . ILE A 1 91 ? 7.203 14.770 -3.852 1.00 65.00 91 ILE A O 1
ATOM 663 N N . SER A 1 92 ? 9.425 14.501 -3.834 1.00 61.50 92 SER A N 1
ATOM 664 C CA . SER A 1 92 ? 9.576 14.637 -5.275 1.00 61.50 92 SER A CA 1
ATOM 665 C C . SER A 1 92 ? 9.311 13.283 -5.938 1.00 61.50 92 SER A C 1
ATOM 667 O O . SER A 1 92 ? 10.021 12.305 -5.727 1.00 61.50 92 SER A O 1
ATOM 669 N N . GLY A 1 93 ? 8.232 13.204 -6.719 1.00 61.69 93 GLY A N 1
ATOM 670 C CA . GLY A 1 93 ? 7.859 12.008 -7.485 1.00 61.69 93 GLY A CA 1
ATOM 671 C C . GLY A 1 93 ? 6.506 11.394 -7.116 1.00 61.69 93 GLY A C 1
ATOM 672 O O . GLY A 1 93 ? 5.868 10.840 -8.006 1.00 61.69 93 GLY A O 1
ATOM 673 N N . ILE A 1 94 ? 5.992 11.568 -5.886 1.00 66.56 94 ILE A N 1
ATOM 674 C CA . ILE A 1 94 ? 4.621 11.107 -5.555 1.00 66.56 94 ILE A CA 1
ATOM 675 C C . ILE A 1 94 ? 3.578 11.874 -6.369 1.00 66.56 94 ILE A C 1
ATOM 677 O O . ILE A 1 94 ? 2.643 11.267 -6.873 1.00 66.56 94 ILE A O 1
ATOM 681 N N . ASP A 1 95 ? 3.772 13.179 -6.581 1.00 75.81 95 ASP A N 1
ATOM 682 C CA . ASP A 1 95 ? 2.919 13.978 -7.473 1.00 75.81 95 ASP A CA 1
ATOM 683 C C . ASP A 1 95 ? 2.843 13.365 -8.883 1.00 75.81 95 ASP A C 1
ATOM 685 O O . ASP A 1 95 ? 1.758 13.166 -9.422 1.00 75.81 95 ASP A O 1
ATOM 689 N N . GLY A 1 96 ? 3.991 12.978 -9.450 1.00 74.12 96 GLY A N 1
ATOM 690 C CA . GLY A 1 96 ? 4.050 12.324 -10.757 1.00 74.12 96 GLY A CA 1
ATOM 691 C C . GLY A 1 96 ? 3.388 10.946 -10.761 1.00 74.12 96 GLY A C 1
ATOM 692 O O . GLY A 1 96 ? 2.669 10.624 -11.703 1.00 74.12 96 GLY A O 1
ATOM 693 N N . MET A 1 97 ? 3.581 10.161 -9.700 1.00 71.62 97 MET A N 1
ATOM 694 C CA . MET A 1 97 ? 2.997 8.827 -9.555 1.00 71.62 97 MET A CA 1
ATOM 695 C C . MET A 1 97 ? 1.471 8.883 -9.427 1.00 71.62 97 MET A C 1
ATOM 697 O O . MET A 1 97 ? 0.777 8.207 -10.181 1.00 71.62 97 MET A O 1
ATOM 701 N N . VAL A 1 98 ? 0.937 9.713 -8.527 1.00 79.38 98 VAL A N 1
ATOM 702 C CA . VAL A 1 98 ? -0.514 9.846 -8.323 1.00 79.38 98 VAL A CA 1
ATOM 703 C C . VAL A 1 98 ? -1.177 10.418 -9.575 1.00 79.38 98 VAL A C 1
ATOM 705 O O . VAL A 1 98 ? -2.194 9.890 -10.020 1.00 79.38 98 VAL A O 1
ATOM 708 N N . ARG A 1 99 ? -0.578 11.435 -10.216 1.00 85.12 99 ARG A N 1
ATOM 709 C CA . ARG A 1 99 ? -1.058 11.935 -11.517 1.00 85.12 99 ARG A CA 1
ATOM 710 C C . ARG A 1 99 ? -1.033 10.846 -12.586 1.00 85.12 99 ARG A C 1
ATOM 712 O O . ARG A 1 99 ? -1.980 10.750 -13.356 1.00 85.12 99 ARG A O 1
ATOM 719 N N . GLY A 1 100 ? 0.027 10.040 -12.628 1.00 78.00 100 GLY A N 1
ATOM 720 C CA . GLY A 1 100 ? 0.164 8.927 -13.564 1.00 78.00 100 GLY A CA 1
ATOM 721 C C . GLY A 1 100 ? -0.918 7.867 -13.368 1.00 78.00 100 GLY A C 1
ATOM 722 O O . GLY A 1 100 ? -1.550 7.462 -14.338 1.00 78.00 100 GLY A O 1
ATOM 723 N N . GLN A 1 101 ? -1.195 7.478 -12.120 1.00 79.94 101 GLN A N 1
ATOM 724 C CA . GLN A 1 101 ? -2.268 6.536 -11.790 1.00 79.94 101 GLN A CA 1
ATOM 725 C C . GLN A 1 101 ? -3.649 7.099 -12.148 1.00 79.94 101 GLN A C 1
ATOM 727 O O . GLN A 1 101 ? -4.433 6.417 -12.805 1.00 79.94 101 GLN A O 1
ATOM 732 N N . LEU A 1 102 ? -3.934 8.356 -11.789 1.00 84.19 102 LEU A N 1
ATOM 733 C CA . LEU A 1 102 ? -5.200 9.010 -12.133 1.00 84.19 102 LEU A CA 1
ATOM 734 C C . LEU A 1 102 ? -5.394 9.128 -13.651 1.00 84.19 102 LEU A C 1
ATOM 736 O O . LEU A 1 102 ? -6.494 8.887 -14.142 1.00 84.19 102 LEU A O 1
ATOM 740 N N . GLU A 1 103 ? -4.344 9.462 -14.406 1.00 87.00 103 GLU A N 1
ATOM 741 C CA . GLU A 1 103 ? -4.407 9.529 -15.871 1.00 87.00 103 GLU A CA 1
ATOM 742 C C . GLU A 1 103 ? -4.553 8.133 -16.497 1.00 87.00 103 GLU A C 1
ATOM 744 O O . GLU A 1 103 ? -5.331 7.968 -17.433 1.00 87.00 103 GLU A O 1
ATOM 749 N N . GLY A 1 104 ? -3.899 7.110 -15.939 1.00 80.12 104 GLY A N 1
ATOM 750 C CA . GLY A 1 104 ? -4.069 5.717 -16.356 1.00 80.12 104 GLY A CA 1
ATOM 751 C C . GLY A 1 104 ? -5.518 5.245 -16.217 1.00 80.12 104 GLY A C 1
ATOM 752 O O . GLY A 1 104 ? -6.109 4.767 -17.186 1.00 80.12 104 GLY A O 1
ATOM 753 N N . VAL A 1 105 ? -6.137 5.475 -15.053 1.00 83.81 105 VAL A N 1
ATOM 754 C CA . VAL A 1 105 ? -7.563 5.168 -14.829 1.00 83.81 105 VAL A CA 1
ATOM 755 C C . VAL A 1 105 ? -8.451 5.991 -15.765 1.00 83.81 105 VAL A C 1
ATOM 757 O O . VAL A 1 105 ? -9.394 5.464 -16.355 1.00 83.81 105 VAL A O 1
ATOM 760 N N . ARG A 1 106 ? -8.134 7.275 -15.968 1.00 93.50 106 ARG A N 1
ATOM 761 C CA . ARG A 1 106 ? -8.855 8.141 -16.911 1.00 93.50 106 ARG A CA 1
ATOM 762 C C . ARG A 1 106 ? -8.835 7.569 -18.330 1.00 93.50 106 ARG A C 1
ATOM 764 O O . ARG A 1 106 ? -9.852 7.602 -19.024 1.00 93.50 106 ARG A O 1
ATOM 771 N N . GLN A 1 107 ? -7.687 7.066 -18.768 1.00 86.44 107 GLN A N 1
ATOM 772 C CA . GLN A 1 107 ? -7.500 6.515 -20.103 1.00 86.44 107 GLN A CA 1
ATOM 773 C C . GLN A 1 107 ? -8.181 5.153 -20.255 1.00 86.44 107 GLN A C 1
ATOM 775 O O . GLN A 1 107 ? -8.830 4.919 -21.272 1.00 86.44 107 GLN A O 1
ATOM 780 N N . MET A 1 108 ? -8.136 4.313 -19.218 1.00 85.06 108 MET A N 1
ATOM 781 C CA . MET A 1 108 ? -8.899 3.064 -19.140 1.00 85.06 108 MET A CA 1
ATOM 782 C C . MET A 1 108 ? -10.403 3.325 -19.296 1.00 85.06 108 MET A C 1
ATOM 784 O O . MET A 1 108 ? -11.027 2.779 -20.201 1.00 85.06 108 MET A O 1
ATOM 788 N N . LEU A 1 109 ? -10.970 4.243 -18.503 1.00 88.75 109 LEU A N 1
ATOM 789 C CA . LEU A 1 109 ? -12.390 4.605 -18.592 1.00 88.75 109 LEU A CA 1
ATOM 790 C C . LEU A 1 109 ? -12.759 5.173 -19.967 1.00 88.75 109 LEU A C 1
ATOM 792 O O . LEU A 1 109 ? -13.824 4.872 -20.499 1.00 88.75 109 LEU A O 1
ATOM 796 N N . LYS A 1 110 ? -11.887 5.997 -20.563 1.00 93.31 110 LYS A N 1
ATOM 797 C CA . LYS A 1 110 ? -12.105 6.538 -21.913 1.00 93.31 110 LYS A CA 1
ATOM 798 C C . LYS A 1 110 ? -12.164 5.448 -22.975 1.00 93.31 110 LYS A C 1
ATOM 800 O O . LYS A 1 110 ? -12.981 5.571 -23.887 1.00 93.31 110 LYS A O 1
ATOM 805 N N . ASN A 1 111 ? -11.322 4.429 -22.854 1.00 90.88 111 ASN A N 1
ATOM 806 C CA . ASN A 1 111 ? -11.143 3.409 -23.878 1.00 90.88 111 ASN A CA 1
ATOM 807 C C . ASN A 1 111 ? -12.075 2.207 -23.715 1.00 90.88 111 ASN A C 1
ATOM 809 O O . ASN A 1 111 ? -12.292 1.511 -24.699 1.00 90.88 111 ASN A O 1
ATOM 813 N N . ASP A 1 112 ? -12.647 1.973 -22.532 1.00 85.94 112 ASP A N 1
ATOM 814 C CA . ASP A 1 112 ? -13.535 0.834 -22.295 1.00 85.94 112 ASP A CA 1
ATOM 815 C C . ASP A 1 112 ? -14.918 1.054 -22.948 1.00 85.94 112 ASP A C 1
ATOM 817 O O . ASP A 1 112 ? -15.682 1.917 -22.502 1.00 85.94 112 ASP A O 1
ATOM 821 N N . PRO A 1 113 ? -15.285 0.317 -24.014 1.00 91.69 113 PRO A N 1
ATOM 822 C CA . PRO A 1 113 ? -16.580 0.465 -24.672 1.00 91.69 113 PRO A CA 1
ATOM 823 C C . PRO A 1 113 ? -17.748 -0.089 -23.842 1.00 91.69 113 PRO A C 1
ATOM 825 O O . PRO A 1 113 ? -18.887 0.295 -24.100 1.00 91.69 113 PRO A O 1
ATOM 828 N N . ASN A 1 114 ? -17.490 -0.941 -22.844 1.00 85.19 114 ASN A N 1
ATOM 829 C CA . ASN A 1 114 ? -18.530 -1.594 -22.047 1.00 85.19 114 ASN A CA 1
ATOM 830 C C . ASN A 1 114 ? -19.136 -0.660 -20.990 1.00 85.19 114 ASN A C 1
ATOM 832 O O . ASN A 1 114 ? -20.226 -0.917 -20.482 1.00 85.19 114 ASN A O 1
ATOM 836 N N . ILE A 1 115 ? -18.462 0.451 -20.680 1.00 80.69 115 ILE A N 1
ATOM 837 C CA . ILE A 1 115 ? -18.946 1.439 -19.717 1.00 80.69 115 ILE A CA 1
ATOM 838 C C . ILE A 1 115 ? -19.895 2.421 -20.420 1.00 80.69 115 ILE A C 1
ATOM 840 O O . ILE A 1 115 ? -19.460 3.129 -21.343 1.00 80.69 115 ILE A O 1
ATOM 844 N N . PRO A 1 116 ? -21.163 2.547 -19.972 1.00 86.69 116 PRO A N 1
ATOM 845 C CA . PRO A 1 116 ? -22.103 3.520 -20.518 1.00 86.69 116 PRO A CA 1
ATOM 846 C C . PRO A 1 116 ? -21.520 4.937 -20.531 1.00 86.69 116 PRO A C 1
ATOM 848 O O . PRO A 1 116 ? -20.926 5.386 -19.548 1.00 86.69 116 PRO A O 1
ATOM 851 N N . LYS A 1 117 ? -21.712 5.665 -21.639 1.00 93.06 117 LYS A N 1
ATOM 852 C CA . LYS A 1 117 ? -21.106 6.991 -21.853 1.00 93.06 117 LYS A CA 1
ATOM 853 C C . LYS A 1 117 ? -21.391 7.968 -20.708 1.00 93.06 117 LYS A C 1
ATOM 855 O O . LYS A 1 117 ? -20.479 8.638 -20.244 1.00 93.06 117 LYS A O 1
ATOM 860 N N . GLU A 1 118 ? -22.626 7.996 -20.210 1.00 88.25 118 GLU A N 1
ATOM 861 C CA . GLU A 1 118 ? -23.012 8.880 -19.103 1.00 88.25 118 GLU A CA 1
ATOM 862 C C . GLU A 1 118 ? -22.189 8.635 -17.832 1.00 88.25 118 GLU A C 1
ATOM 864 O O . GLU A 1 118 ? -21.802 9.580 -17.147 1.00 88.25 118 GLU A O 1
ATOM 869 N N . LEU A 1 119 ? -21.885 7.376 -17.517 1.00 84.62 119 LEU A N 1
ATOM 870 C CA . LEU A 1 119 ? -21.064 7.043 -16.358 1.00 84.62 119 LEU A CA 1
ATOM 871 C C . LEU A 1 119 ? -19.600 7.318 -16.576 1.00 84.62 119 LEU A C 1
ATOM 873 O O . LEU A 1 119 ? -18.927 7.786 -15.666 1.00 84.62 119 LEU A O 1
ATOM 877 N N . ARG A 1 120 ? -19.115 7.026 -17.779 1.00 92.06 120 ARG A N 1
ATOM 878 C CA . ARG A 1 120 ? -17.762 7.373 -18.176 1.00 92.06 120 ARG A CA 1
ATOM 879 C C . ARG A 1 120 ? -17.539 8.864 -17.966 1.00 92.06 120 ARG A C 1
ATOM 881 O O . ARG A 1 120 ? -16.605 9.237 -17.270 1.00 92.06 120 ARG A O 1
ATOM 888 N N . ASP A 1 121 ? -18.443 9.701 -18.466 1.00 93.81 121 ASP A N 1
ATOM 889 C CA . ASP A 1 121 ? -18.357 11.154 -18.329 1.00 93.81 121 ASP A CA 1
ATOM 890 C C . ASP A 1 121 ? -18.413 11.596 -16.852 1.00 93.81 121 ASP A C 1
ATOM 892 O O . ASP A 1 121 ? -17.621 12.443 -16.432 1.00 93.81 121 ASP A O 1
ATOM 896 N N . LYS A 1 122 ? -19.272 10.982 -16.026 1.00 89.94 122 LYS A N 1
ATOM 897 C CA . LYS A 1 122 ? -19.347 11.262 -14.578 1.00 89.94 122 LYS A CA 1
ATOM 898 C C . LYS A 1 122 ? -18.102 10.824 -13.804 1.00 89.94 122 LYS A C 1
ATOM 900 O O . LYS A 1 122 ? -17.582 11.599 -13.000 1.00 89.94 122 LYS A O 1
ATOM 905 N N . ALA A 1 123 ? -17.604 9.615 -14.049 1.00 88.31 123 ALA A N 1
ATOM 906 C CA . ALA A 1 123 ? -16.390 9.092 -13.434 1.00 88.31 123 ALA A CA 1
ATOM 907 C C . ALA A 1 123 ? -15.173 9.934 -13.838 1.00 88.31 123 ALA A C 1
ATOM 909 O O . ALA A 1 123 ? -14.372 10.306 -12.983 1.00 88.31 123 ALA A O 1
ATOM 910 N N . LEU A 1 124 ? -15.083 10.331 -15.113 1.00 93.19 124 LEU A N 1
ATOM 911 C CA . LEU A 1 124 ? -14.065 11.261 -15.603 1.00 93.19 124 LEU A CA 1
ATOM 912 C C . LEU A 1 124 ? -14.154 12.621 -14.900 1.00 93.19 124 LEU A C 1
ATOM 914 O O . LEU A 1 124 ? -13.132 13.128 -14.444 1.00 93.19 124 LEU A O 1
ATOM 918 N N . ALA A 1 125 ? -15.356 13.185 -14.745 1.00 95.19 125 ALA A N 1
ATOM 919 C CA . ALA A 1 125 ? -15.548 14.456 -14.048 1.00 95.19 125 ALA A CA 1
ATOM 920 C C . ALA A 1 125 ? -15.143 14.385 -12.564 1.00 95.19 125 ALA A C 1
ATOM 922 O O . ALA A 1 125 ? -14.566 15.335 -12.033 1.00 95.19 125 ALA A O 1
ATOM 923 N N . ARG A 1 126 ? -15.411 13.264 -11.883 1.00 89.38 126 ARG A N 1
ATOM 924 C CA . ARG A 1 126 ? -14.979 13.044 -10.492 1.00 89.38 126 ARG A CA 1
ATOM 925 C C . ARG A 1 126 ? -13.471 12.835 -10.385 1.00 89.38 126 ARG A C 1
ATOM 927 O O . ARG A 1 126 ? -12.852 13.444 -9.520 1.00 89.38 126 ARG A O 1
ATOM 934 N N . LEU A 1 127 ? -12.861 12.066 -11.287 1.00 90.94 127 LEU A N 1
ATOM 935 C CA . LEU A 1 127 ? -11.400 11.929 -11.356 1.00 90.94 127 LEU A CA 1
ATOM 936 C C . LEU A 1 127 ? -10.716 13.278 -11.608 1.00 90.94 127 LEU A C 1
ATOM 938 O O . LEU A 1 127 ? -9.683 13.558 -11.002 1.00 90.94 127 LEU A O 1
ATOM 942 N N . ASP A 1 128 ? -11.309 14.144 -12.435 1.00 94.06 128 ASP A N 1
ATOM 943 C CA . ASP A 1 128 ? -10.819 15.509 -12.645 1.00 94.06 128 ASP A CA 1
ATOM 944 C C . ASP A 1 128 ? -10.918 16.359 -11.360 1.00 94.06 128 ASP A C 1
ATOM 946 O O . ASP A 1 128 ? -9.991 17.115 -11.056 1.00 94.06 128 ASP A O 1
ATOM 950 N N . LYS A 1 129 ? -11.975 16.193 -10.546 1.00 94.75 129 LYS A N 1
ATOM 951 C CA . LYS A 1 129 ? -12.069 16.824 -9.212 1.00 94.75 129 LYS A CA 1
ATOM 952 C C . LYS A 1 129 ? -11.004 16.300 -8.248 1.00 94.75 129 LYS A C 1
ATOM 954 O O . LYS A 1 129 ? -10.321 17.108 -7.623 1.00 94.75 129 LYS A O 1
ATOM 959 N N . VAL A 1 130 ? -10.831 14.977 -8.157 1.00 92.38 130 VAL A N 1
ATOM 960 C CA . VAL A 1 130 ? -9.807 14.335 -7.310 1.00 92.38 130 VAL A CA 1
ATOM 961 C C . VAL A 1 130 ? -8.418 14.830 -7.698 1.00 92.38 130 VAL A C 1
ATOM 963 O O . VAL A 1 130 ? -7.646 15.238 -6.835 1.00 92.38 130 VAL A O 1
ATOM 966 N N . ARG A 1 131 ? -8.119 14.899 -8.999 1.00 92.75 131 ARG A N 1
ATOM 967 C CA . ARG A 1 131 ? -6.872 15.483 -9.503 1.00 92.75 131 ARG A CA 1
ATOM 968 C C . ARG A 1 131 ? -6.702 16.935 -9.058 1.00 92.75 131 ARG A C 1
ATOM 970 O O . ARG A 1 131 ? -5.626 17.299 -8.599 1.00 92.75 131 ARG A O 1
ATOM 977 N N . GLY A 1 132 ? -7.747 17.758 -9.157 1.00 94.56 132 GLY A N 1
ATOM 978 C CA . GLY A 1 132 ? -7.710 19.146 -8.688 1.00 94.56 132 GLY A CA 1
ATOM 979 C C . GLY A 1 132 ? -7.423 19.272 -7.187 1.00 94.56 132 GLY A C 1
ATOM 980 O O . GLY A 1 132 ? -6.647 20.139 -6.782 1.00 94.56 132 GLY A O 1
ATOM 981 N N . ILE A 1 133 ? -8.003 18.391 -6.367 1.00 92.19 133 ILE A N 1
ATOM 982 C CA . ILE A 1 133 ? -7.765 18.324 -4.916 1.00 92.19 133 ILE A CA 1
ATOM 983 C C . ILE A 1 133 ? -6.321 17.916 -4.622 1.00 92.19 133 ILE A C 1
ATOM 985 O O . ILE A 1 133 ? -5.630 18.615 -3.880 1.00 92.19 133 ILE A O 1
ATOM 989 N N . VAL A 1 134 ? -5.844 16.838 -5.248 1.00 90.69 134 VAL A N 1
ATOM 990 C CA . VAL A 1 134 ? -4.468 16.347 -5.105 1.00 90.69 134 VAL A CA 1
ATOM 991 C C . VAL A 1 134 ? -3.467 17.433 -5.505 1.00 90.69 134 VAL A C 1
ATOM 993 O O . VAL A 1 134 ? -2.561 17.733 -4.733 1.00 90.69 134 VAL A O 1
ATOM 996 N N . ASP A 1 135 ? -3.667 18.097 -6.646 1.00 91.12 135 ASP A N 1
ATOM 997 C CA . ASP A 1 135 ? -2.800 19.181 -7.123 1.00 91.12 135 ASP A CA 1
ATOM 998 C C . ASP A 1 135 ? -2.768 20.359 -6.136 1.00 91.12 135 ASP A C 1
ATOM 1000 O O . ASP A 1 135 ? -1.699 20.882 -5.801 1.00 91.12 135 ASP A O 1
ATOM 1004 N N . LYS A 1 136 ? -3.940 20.758 -5.626 1.00 93.19 136 LYS A N 1
ATOM 1005 C CA . LYS A 1 136 ? -4.084 21.838 -4.641 1.00 93.19 136 LYS A CA 1
ATOM 1006 C C . LYS A 1 136 ? -3.387 21.493 -3.323 1.00 93.19 136 LYS A C 1
ATOM 1008 O O . LYS A 1 136 ? -2.703 22.347 -2.760 1.00 93.19 136 LYS A O 1
ATOM 1013 N N . ARG A 1 137 ? -3.556 20.267 -2.821 1.00 90.00 137 ARG A N 1
ATOM 1014 C CA . ARG A 1 137 ? -3.014 19.816 -1.528 1.0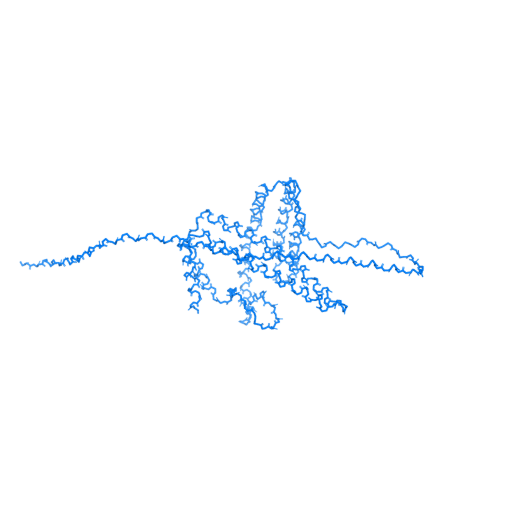0 90.00 137 ARG A CA 1
ATOM 1015 C C . ARG A 1 137 ? -1.518 19.539 -1.601 1.00 90.00 137 ARG A C 1
ATOM 1017 O O . ARG A 1 137 ? -0.776 20.039 -0.761 1.00 90.00 137 ARG A O 1
ATOM 1024 N N . LEU A 1 138 ? -1.038 18.879 -2.654 1.00 87.12 138 LEU A N 1
ATOM 1025 C CA . LEU A 1 138 ? 0.399 18.701 -2.891 1.00 87.12 138 LEU A CA 1
ATOM 1026 C C . LEU A 1 138 ? 1.126 20.043 -3.036 1.00 87.12 138 LEU A C 1
ATOM 1028 O O . LEU A 1 138 ? 2.240 20.192 -2.532 1.00 87.12 138 LEU A O 1
ATOM 1032 N N . GLY A 1 139 ? 0.484 21.045 -3.647 1.00 89.69 139 GLY A N 1
ATOM 1033 C CA . GLY A 1 139 ? 0.999 22.414 -3.688 1.00 89.69 139 GLY A CA 1
ATOM 1034 C C . GLY A 1 139 ? 1.187 23.041 -2.301 1.00 89.69 139 GLY A C 1
ATOM 1035 O O . GLY A 1 139 ? 2.167 23.751 -2.093 1.00 89.69 139 GLY A O 1
ATOM 1036 N N . LYS A 1 140 ? 0.299 22.744 -1.340 1.00 89.69 140 LYS A N 1
ATOM 1037 C CA . LYS A 1 140 ? 0.410 23.206 0.057 1.00 89.69 140 LYS A CA 1
ATOM 1038 C C . LYS A 1 140 ? 1.425 22.413 0.880 1.00 89.69 140 LYS A C 1
ATOM 1040 O O . LYS A 1 140 ? 2.036 22.975 1.785 1.00 89.69 140 LYS 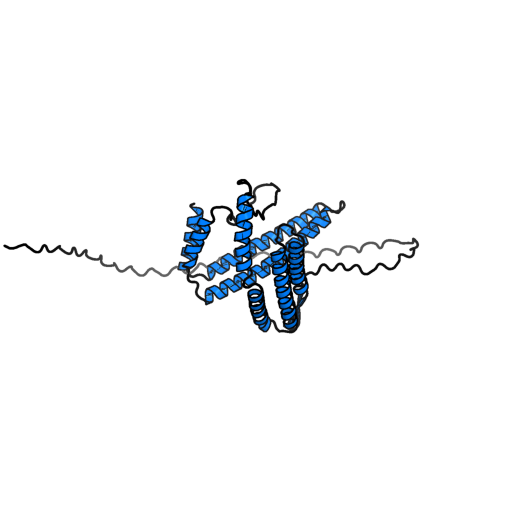A O 1
ATOM 1045 N N . ILE A 1 141 ? 1.583 21.120 0.596 1.00 85.12 141 ILE A N 1
ATOM 1046 C CA . ILE A 1 141 ? 2.527 20.238 1.300 1.00 85.12 141 ILE A CA 1
ATOM 1047 C C . ILE A 1 141 ? 3.973 20.613 0.955 1.00 85.12 141 ILE A C 1
ATOM 1049 O O . ILE A 1 141 ? 4.841 20.570 1.829 1.00 85.12 141 ILE A O 1
ATOM 1053 N N . LYS A 1 142 ? 4.237 21.048 -0.286 1.00 81.88 142 LYS A N 1
ATOM 1054 C CA . LYS A 1 142 ? 5.542 21.586 -0.696 1.00 81.88 142 LYS A CA 1
ATOM 1055 C C . LYS A 1 142 ? 5.895 22.827 0.134 1.00 81.88 142 LYS A C 1
ATOM 1057 O O . LYS A 1 142 ? 5.477 23.938 -0.168 1.00 81.88 142 LYS A O 1
ATOM 1062 N N . GLY A 1 143 ? 6.692 22.626 1.182 1.00 78.69 143 GLY A N 1
ATOM 1063 C CA . GLY A 1 143 ? 7.185 23.686 2.067 1.00 78.69 143 GLY A CA 1
ATOM 1064 C C . GLY A 1 143 ? 6.707 23.605 3.518 1.00 78.69 143 GLY A C 1
ATOM 1065 O O . GLY A 1 143 ? 7.213 24.371 4.342 1.00 78.69 143 GLY A O 1
ATOM 1066 N N . LYS A 1 144 ? 5.799 22.679 3.853 1.00 85.38 144 LYS A N 1
ATOM 1067 C CA . LYS A 1 144 ? 5.378 22.403 5.237 1.00 85.38 144 LYS A CA 1
ATOM 1068 C C . LYS A 1 144 ? 6.327 21.435 5.955 1.00 85.38 144 LYS A C 1
ATOM 1070 O O . LYS A 1 144 ? 7.124 20.738 5.324 1.00 85.38 144 LYS A O 1
ATOM 1075 N N . LYS A 1 145 ? 6.274 21.424 7.293 1.00 84.50 145 LYS A N 1
ATOM 1076 C CA . LYS A 1 145 ? 7.029 20.478 8.134 1.00 84.50 145 LYS A CA 1
ATOM 1077 C C . LYS A 1 145 ? 6.309 19.127 8.194 1.00 84.50 145 LYS A C 1
ATOM 1079 O O . LYS A 1 145 ? 5.114 19.054 7.932 1.00 84.50 145 LYS A O 1
ATOM 1084 N N . ILE A 1 146 ? 7.032 18.069 8.577 1.00 75.56 146 ILE A N 1
ATOM 1085 C CA . ILE A 1 146 ? 6.476 16.712 8.779 1.00 75.56 146 ILE A CA 1
ATOM 1086 C C . ILE A 1 146 ? 5.253 16.712 9.695 1.00 75.56 146 ILE A C 1
ATOM 1088 O O . ILE A 1 146 ? 4.293 15.996 9.424 1.00 75.56 146 ILE A O 1
ATOM 1092 N N . ASP A 1 147 ? 5.287 17.515 10.755 1.00 83.19 147 ASP A N 1
ATOM 1093 C CA . ASP A 1 147 ? 4.231 17.526 11.766 1.00 83.19 147 ASP A CA 1
ATOM 1094 C C . ASP A 1 147 ? 2.900 18.058 11.202 1.00 83.19 147 ASP A C 1
ATOM 1096 O O . ASP A 1 147 ? 1.839 17.546 11.548 1.00 83.19 147 ASP A O 1
ATOM 1100 N N . ASP A 1 148 ? 2.957 18.998 10.252 1.00 85.00 148 ASP A N 1
ATOM 1101 C CA . ASP A 1 148 ? 1.778 19.567 9.576 1.00 85.00 148 ASP A CA 1
ATOM 1102 C C . ASP A 1 148 ? 1.285 18.690 8.409 1.00 85.00 148 ASP A C 1
ATOM 1104 O O . ASP A 1 148 ? 0.226 18.929 7.824 1.00 85.00 148 ASP A O 1
ATOM 1108 N N . LEU A 1 149 ? 2.084 17.693 8.019 1.00 80.12 149 LEU A N 1
ATOM 1109 C CA . LEU A 1 149 ? 1.820 16.826 6.873 1.00 80.12 149 LEU A CA 1
ATOM 1110 C C . LEU A 1 149 ? 0.649 15.883 7.174 1.00 80.12 149 LEU A C 1
ATOM 1112 O O . LEU A 1 149 ? -0.139 15.590 6.282 1.00 80.12 149 LEU A O 1
ATOM 1116 N N . GLY A 1 150 ? 0.494 15.468 8.436 1.00 81.62 150 GLY A N 1
ATOM 1117 C CA . GLY A 1 150 ? -0.647 14.668 8.883 1.00 81.62 150 GLY A CA 1
ATOM 1118 C C . GLY A 1 150 ? -1.986 15.377 8.671 1.00 81.62 150 GLY A C 1
ATOM 1119 O O . GLY A 1 150 ? -2.883 14.796 8.071 1.00 81.62 150 GLY A O 1
ATOM 1120 N N . GLU A 1 151 ? -2.089 16.644 9.080 1.00 87.50 151 GLU A N 1
ATOM 1121 C CA . GLU A 1 151 ? -3.325 17.434 8.964 1.00 87.50 151 GLU A CA 1
ATOM 1122 C C . GLU A 1 151 ? -3.687 17.729 7.497 1.00 87.50 151 GLU A C 1
ATOM 1124 O O . GLU A 1 151 ? -4.846 17.628 7.101 1.00 87.50 151 GLU A O 1
ATOM 1129 N N . GLU A 1 152 ? -2.703 18.045 6.645 1.00 86.06 152 GLU A N 1
ATOM 1130 C CA . GLU A 1 152 ? -2.962 18.242 5.209 1.00 86.06 152 GLU A CA 1
ATOM 1131 C C . GLU A 1 152 ? -3.361 16.946 4.496 1.00 86.06 152 GLU A C 1
ATOM 1133 O O . GLU A 1 152 ? -4.189 16.993 3.586 1.00 86.06 152 GLU A O 1
ATOM 1138 N N . LEU A 1 153 ? -2.793 15.798 4.889 1.00 81.94 153 LEU A N 1
ATOM 1139 C CA . LEU A 1 153 ? -3.195 14.496 4.353 1.00 81.94 153 LEU A CA 1
ATOM 1140 C C . LEU A 1 153 ? -4.603 14.104 4.809 1.00 81.94 153 LEU A C 1
ATOM 1142 O O . LEU A 1 153 ? -5.357 13.574 4.000 1.00 81.94 153 LEU A O 1
ATOM 1146 N N . GLU A 1 154 ? -4.964 14.382 6.062 1.00 85.69 154 GLU A N 1
ATOM 1147 C CA . GLU A 1 154 ? -6.313 14.152 6.590 1.00 85.69 154 GLU A CA 1
ATOM 1148 C C . GLU A 1 154 ? -7.342 14.997 5.834 1.00 85.69 154 GLU A C 1
ATOM 1150 O O . GLU A 1 154 ? -8.270 14.448 5.246 1.00 85.69 154 GLU A O 1
ATOM 1155 N N . GLN A 1 155 ? -7.104 16.306 5.703 1.00 91.38 155 GLN A N 1
ATOM 1156 C CA . GLN A 1 155 ? -7.982 17.189 4.927 1.00 91.38 155 GLN A CA 1
ATOM 1157 C C . GLN A 1 155 ? -8.042 16.815 3.440 1.00 91.38 155 GLN A C 1
ATOM 1159 O O . GLN A 1 155 ? -9.069 17.000 2.791 1.00 91.38 155 GLN A O 1
ATOM 1164 N N . MET A 1 156 ? -6.943 16.324 2.862 1.00 89.94 156 MET A N 1
ATOM 1165 C CA . MET A 1 156 ? -6.953 15.799 1.497 1.00 89.94 156 MET A CA 1
ATOM 1166 C C . MET A 1 156 ? -7.811 14.533 1.401 1.00 89.94 156 MET A C 1
ATOM 1168 O O . MET A 1 156 ? -8.532 14.381 0.421 1.00 89.94 156 MET A O 1
ATOM 1172 N N . GLY A 1 157 ? -7.754 13.651 2.403 1.00 86.00 157 GLY A N 1
ATOM 1173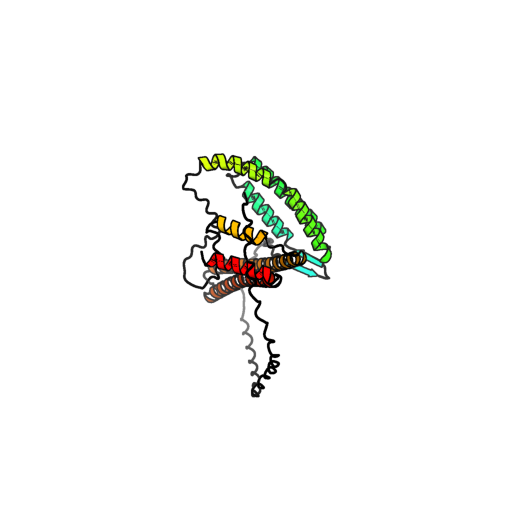 C CA . GLY A 1 157 ? -8.615 12.474 2.508 1.00 86.00 157 GLY A CA 1
ATOM 1174 C C . GLY A 1 157 ? -10.093 12.852 2.555 1.00 86.00 157 GLY A C 1
ATOM 1175 O O . GLY A 1 157 ? -10.860 12.343 1.745 1.00 86.00 157 GLY A O 1
ATOM 1176 N N . GLU A 1 158 ? -10.462 13.809 3.409 1.00 89.62 158 GLU A N 1
ATOM 1177 C CA . GLU A 1 158 ? -11.834 14.328 3.515 1.00 89.62 158 GLU A CA 1
ATOM 1178 C C . GLU A 1 158 ? -12.317 14.972 2.204 1.00 89.62 158 GLU A C 1
ATOM 1180 O O . GLU A 1 158 ? -13.422 14.697 1.743 1.00 89.62 158 GLU A O 1
ATOM 1185 N N . GLU A 1 159 ? -11.491 15.804 1.554 1.00 92.31 159 GLU A N 1
ATOM 1186 C CA . GLU A 1 159 ? -11.852 16.427 0.272 1.00 92.31 159 GLU A CA 1
ATOM 1187 C C . GLU A 1 159 ? -12.015 15.381 -0.845 1.00 92.31 159 GLU A C 1
ATOM 1189 O O . GLU A 1 159 ? -12.910 15.513 -1.683 1.00 92.31 159 GLU A O 1
ATOM 1194 N N . ILE A 1 160 ? -11.164 14.347 -0.875 1.00 86.25 160 ILE A N 1
ATOM 1195 C CA . ILE A 1 160 ? -11.282 13.237 -1.832 1.00 86.25 160 ILE A CA 1
ATOM 1196 C C . ILE A 1 160 ? -12.552 12.435 -1.551 1.00 86.25 160 ILE A C 1
ATOM 1198 O O . ILE A 1 160 ? -13.299 12.170 -2.490 1.00 86.25 160 ILE A O 1
ATOM 1202 N N . GLU A 1 161 ? -12.821 12.086 -0.292 1.00 85.88 161 GLU A N 1
ATOM 1203 C CA . GLU A 1 161 ? -14.040 11.384 0.115 1.00 85.88 161 GLU A CA 1
ATOM 1204 C C . GLU A 1 161 ? -15.278 12.171 -0.319 1.00 85.88 161 GLU A C 1
ATOM 1206 O O . GLU A 1 161 ? -16.123 11.631 -1.026 1.00 85.88 161 GLU A O 1
ATOM 1211 N N . GLN A 1 162 ? -15.320 13.476 -0.050 1.00 93.56 162 GLN A N 1
ATOM 1212 C CA . GLN A 1 162 ? -16.409 14.350 -0.485 1.00 93.56 162 GLN A CA 1
ATOM 1213 C C . GLN A 1 162 ? -16.524 14.449 -2.017 1.00 93.56 162 GLN A C 1
ATOM 1215 O O . GLN A 1 162 ? -17.620 14.533 -2.571 1.00 93.56 162 GLN A O 1
ATOM 1220 N N . ALA A 1 163 ? -15.405 14.436 -2.745 1.00 88.19 163 ALA A N 1
ATOM 1221 C CA . ALA A 1 163 ? -15.427 14.418 -4.208 1.00 88.19 163 ALA A CA 1
ATOM 1222 C C . ALA A 1 163 ? -15.920 13.076 -4.779 1.00 88.19 163 ALA A C 1
ATOM 1224 O O . ALA A 1 163 ? -16.434 13.037 -5.906 1.00 88.19 163 ALA A O 1
ATOM 1225 N N . MET A 1 164 ? -15.759 11.991 -4.021 1.00 85.81 164 MET A N 1
ATOM 1226 C CA . MET A 1 164 ? -16.224 10.650 -4.367 1.00 85.81 164 MET A CA 1
ATOM 1227 C C . MET A 1 164 ? -17.602 10.315 -3.777 1.00 85.81 164 MET A C 1
ATOM 1229 O O . MET A 1 164 ? -18.220 9.361 -4.237 1.00 85.81 164 MET A O 1
ATOM 1233 N N . GLU A 1 165 ? -18.131 11.123 -2.862 1.00 89.81 165 GLU A N 1
ATOM 1234 C CA . GLU A 1 165 ? -19.455 10.955 -2.259 1.00 89.81 165 GLU A CA 1
ATOM 1235 C C . GLU A 1 165 ? -20.558 10.912 -3.331 1.00 89.81 165 GLU A C 1
ATOM 1237 O O . GLU A 1 165 ? -20.566 11.687 -4.297 1.00 89.81 165 GLU A O 1
ATOM 1242 N N . GLY A 1 166 ? -21.460 9.937 -3.226 1.00 84.38 166 GLY A N 1
ATOM 1243 C CA . GLY A 1 166 ? -22.507 9.671 -4.211 1.00 84.38 166 GLY A CA 1
ATOM 1244 C C . GLY A 1 166 ? -22.025 8.933 -5.464 1.00 84.38 166 GLY A C 1
ATOM 1245 O O . GLY A 1 166 ? -22.799 8.794 -6.410 1.00 84.38 166 GLY A O 1
ATOM 1246 N N . LEU A 1 167 ? -20.746 8.538 -5.563 1.00 82.56 167 LEU A N 1
ATOM 1247 C CA . LEU A 1 167 ? -20.279 7.638 -6.634 1.00 82.56 167 LEU A CA 1
ATOM 1248 C C . LEU A 1 167 ? -20.845 6.238 -6.394 1.00 82.56 167 LEU A C 1
ATOM 1250 O O . LEU A 1 167 ? -21.202 5.551 -7.341 1.00 82.56 167 LEU A O 1
ATOM 1254 N N . ASP A 1 168 ? -20.936 5.849 -5.128 1.00 80.44 168 ASP A N 1
ATOM 1255 C CA . ASP A 1 168 ? -21.576 4.636 -4.641 1.00 80.44 168 ASP A CA 1
ATOM 1256 C C . ASP A 1 168 ? -23.037 4.550 -5.089 1.00 80.44 168 ASP A C 1
ATOM 1258 O O . ASP A 1 168 ? -23.402 3.568 -5.724 1.00 80.44 168 ASP A O 1
ATOM 1262 N N . GLU A 1 169 ? -23.841 5.601 -4.899 1.00 86.19 169 GLU A N 1
ATOM 1263 C CA . GLU A 1 169 ? -25.235 5.616 -5.371 1.00 86.19 169 GLU A CA 1
ATOM 1264 C C . GLU A 1 169 ? -25.342 5.514 -6.904 1.00 86.19 169 GLU A C 1
ATOM 1266 O O . GLU A 1 169 ? -26.286 4.940 -7.456 1.00 86.19 169 GLU A O 1
ATOM 1271 N N . GLU A 1 170 ? -24.391 6.111 -7.629 1.00 79.62 170 GLU A N 1
ATOM 1272 C CA . GLU A 1 170 ? -24.338 6.044 -9.092 1.00 79.62 170 GLU A CA 1
ATOM 1273 C C . GLU A 1 170 ? -23.905 4.660 -9.585 1.00 79.62 170 GLU A C 1
ATOM 1275 O O . GLU A 1 170 ? -24.465 4.168 -10.569 1.00 79.62 170 GLU A O 1
ATOM 1280 N N . LEU A 1 171 ? -22.952 4.030 -8.895 1.00 76.31 171 LEU A N 1
ATOM 1281 C CA . LEU A 1 171 ? -22.514 2.655 -9.127 1.00 76.31 171 LEU A CA 1
ATOM 1282 C C . LEU A 1 171 ? -23.596 1.648 -8.744 1.00 76.31 171 LEU A C 1
ATOM 1284 O O . LEU A 1 171 ? -23.737 0.645 -9.430 1.00 76.31 171 LEU A O 1
ATOM 1288 N N . GLU A 1 172 ? -24.398 1.918 -7.721 1.00 81.12 172 GLU A N 1
ATOM 1289 C CA . GLU A 1 172 ? -25.531 1.080 -7.333 1.00 81.12 172 GLU A CA 1
ATOM 1290 C C . GLU A 1 172 ? -26.643 1.152 -8.385 1.00 81.12 172 GLU A C 1
ATOM 1292 O O . GLU A 1 172 ? -27.060 0.126 -8.919 1.00 81.12 172 GLU A O 1
ATOM 1297 N N . LYS A 1 173 ? -27.041 2.361 -8.811 1.00 81.12 173 LYS A N 1
ATOM 1298 C CA . LYS A 1 173 ? -27.996 2.542 -9.925 1.00 81.12 173 LYS A CA 1
ATOM 1299 C C . LYS A 1 173 ? -27.487 1.929 -11.225 1.00 81.12 173 LYS A C 1
ATOM 1301 O O . LYS A 1 173 ? -28.280 1.452 -12.044 1.00 81.12 173 LYS A O 1
ATOM 1306 N N . LEU A 1 174 ? -26.172 1.959 -11.438 1.00 73.75 174 LEU A N 1
ATOM 1307 C CA . LEU A 1 174 ? -25.559 1.230 -12.533 1.00 73.75 174 LEU A CA 1
ATOM 1308 C C . LEU A 1 174 ? -25.688 -0.269 -12.328 1.00 73.75 174 LEU A C 1
ATOM 1310 O O . LEU A 1 174 ? -26.139 -0.935 -13.245 1.00 73.75 174 LEU A O 1
ATOM 1314 N N . GLY A 1 175 ? -25.305 -0.792 -11.169 1.00 74.75 175 GLY A N 1
ATOM 1315 C CA . GLY A 1 175 ? -25.401 -2.205 -10.833 1.00 74.75 175 GLY A CA 1
ATOM 1316 C C . GLY A 1 175 ? -26.818 -2.733 -11.030 1.00 74.75 175 GLY A C 1
ATOM 1317 O O . GLY A 1 175 ? -26.990 -3.827 -11.548 1.00 74.75 175 GLY A O 1
ATOM 1318 N N . GLU A 1 176 ? -27.845 -1.930 -10.753 1.00 81.81 176 GLU A N 1
ATOM 1319 C CA . GLU A 1 176 ? -29.236 -2.286 -11.035 1.00 81.81 176 GLU A CA 1
ATOM 1320 C C . GLU A 1 176 ? -29.589 -2.275 -12.532 1.00 81.81 176 GLU A C 1
ATOM 1322 O O . GLU A 1 176 ? -30.274 -3.186 -13.006 1.00 81.81 176 GLU A O 1
ATOM 1327 N N . LYS A 1 177 ? -29.149 -1.260 -13.294 1.00 74.31 177 LYS A N 1
ATOM 1328 C CA . LYS A 1 177 ? -29.397 -1.175 -14.749 1.00 74.31 177 LYS A CA 1
ATOM 1329 C C . LYS A 1 177 ? -28.622 -2.243 -15.511 1.00 74.31 177 LYS A C 1
ATOM 1331 O O . LYS A 1 177 ? -29.198 -2.997 -16.290 1.00 74.31 177 LYS A O 1
ATOM 1336 N N . LEU A 1 178 ? -27.321 -2.307 -15.260 1.00 74.25 178 LEU A N 1
ATOM 1337 C CA . LEU A 1 178 ? -26.409 -3.258 -15.862 1.00 74.25 178 LEU A CA 1
ATOM 1338 C C . LEU A 1 178 ? -26.739 -4.657 -15.364 1.00 74.25 178 LEU A C 1
ATOM 1340 O O . LEU A 1 178 ? -26.865 -5.535 -16.188 1.00 74.25 178 LEU A O 1
ATOM 1344 N N . GLY A 1 179 ? -27.007 -4.871 -14.077 1.00 72.69 179 GLY A N 1
ATOM 1345 C CA . GLY A 1 179 ? -27.392 -6.176 -13.536 1.00 72.69 179 GLY A CA 1
ATOM 1346 C C . GLY A 1 179 ? -28.657 -6.748 -14.173 1.00 72.69 179 GLY A C 1
ATOM 1347 O O . GLY A 1 179 ? -28.706 -7.947 -14.430 1.00 72.69 179 GLY A O 1
ATOM 1348 N N . LYS A 1 180 ? -29.656 -5.927 -14.523 1.00 73.75 180 LYS A N 1
ATOM 1349 C CA . LYS A 1 180 ? -30.851 -6.394 -15.256 1.00 73.75 180 LYS A CA 1
ATOM 1350 C C . LYS A 1 180 ? -30.563 -6.743 -16.724 1.00 73.75 180 LYS A C 1
ATOM 1352 O O . LYS A 1 180 ? -31.050 -7.765 -17.210 1.00 73.75 180 LYS A O 1
ATOM 1357 N N . ASP A 1 181 ? -29.738 -5.954 -17.409 1.00 64.44 181 ASP A N 1
ATOM 1358 C CA . ASP A 1 181 ? -29.379 -6.198 -18.816 1.00 64.44 181 ASP A CA 1
ATOM 1359 C C . ASP A 1 181 ? -28.275 -7.264 -18.991 1.00 64.44 181 ASP A C 1
ATOM 1361 O O . ASP A 1 181 ? -28.248 -7.968 -20.000 1.00 64.44 181 ASP A O 1
ATOM 1365 N N . TYR A 1 182 ? -27.384 -7.425 -18.007 1.00 57.97 182 TYR A N 1
ATOM 1366 C CA . TYR A 1 182 ? -26.337 -8.449 -17.964 1.00 57.97 182 TYR A CA 1
ATOM 1367 C C . TYR A 1 182 ? -26.893 -9.773 -17.451 1.00 57.97 182 TYR A C 1
ATOM 1369 O O . TYR A 1 182 ? -26.679 -10.772 -18.115 1.00 57.97 182 TYR A O 1
ATOM 1377 N N . SER A 1 183 ? -27.678 -9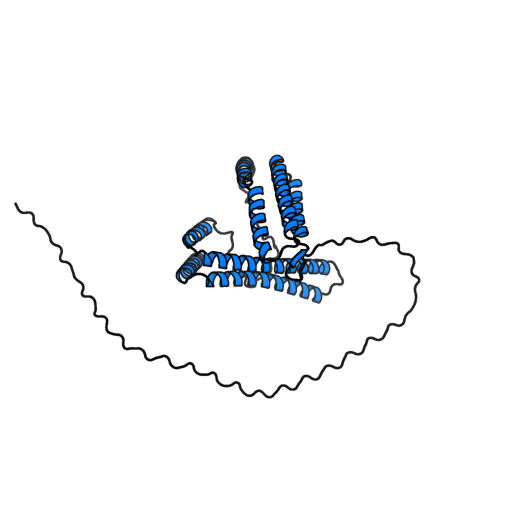.836 -16.368 1.00 53.75 183 SER A N 1
ATOM 1378 C CA . SER A 1 183 ? -28.246 -11.126 -15.906 1.00 53.75 183 SER A CA 1
ATOM 1379 C C . SER A 1 183 ? -29.128 -11.822 -16.952 1.00 53.75 183 SER A C 1
ATOM 1381 O O . SER A 1 183 ? -29.325 -13.032 -16.885 1.00 53.75 183 SER A O 1
ATOM 1383 N N . SER A 1 184 ? -29.632 -11.076 -17.941 1.00 56.41 184 SER A N 1
ATOM 1384 C CA . SER A 1 184 ? -30.399 -11.607 -19.070 1.00 56.41 184 SER A CA 1
ATOM 1385 C C . SER A 1 184 ? -29.561 -11.930 -20.318 1.00 56.41 184 SER A C 1
ATOM 1387 O O . SER A 1 184 ? -30.042 -12.653 -21.191 1.00 56.41 184 SER A O 1
ATOM 1389 N N . ARG A 1 185 ? -28.318 -11.436 -20.420 1.00 51.53 185 ARG A N 1
ATOM 1390 C CA . ARG A 1 185 ? -27.397 -11.673 -21.555 1.00 51.53 185 ARG A CA 1
ATOM 1391 C C . ARG A 1 185 ? -26.155 -12.489 -21.212 1.00 51.53 185 ARG A C 1
ATOM 1393 O O . ARG A 1 185 ? -25.483 -12.959 -22.122 1.00 51.53 185 ARG A O 1
ATOM 1400 N N . VAL A 1 186 ? -25.864 -12.653 -19.933 1.00 43.16 186 VAL A N 1
ATOM 1401 C CA . VAL A 1 186 ? -24.830 -13.522 -19.385 1.00 43.16 186 VAL A CA 1
ATOM 1402 C C . VAL A 1 186 ? -25.412 -14.939 -19.414 1.00 43.16 186 VAL A C 1
ATOM 1404 O O . VAL A 1 186 ? -26.367 -15.212 -18.681 1.00 43.16 186 VAL A O 1
ATOM 1407 N N . PRO A 1 187 ? -24.925 -15.842 -20.289 1.00 43.34 187 PRO A N 1
ATOM 1408 C CA . PRO A 1 187 ? -25.271 -17.254 -20.186 1.00 43.34 187 PRO A CA 1
ATOM 1409 C C . PRO A 1 187 ? -24.939 -17.719 -18.766 1.00 43.34 187 PRO A C 1
ATOM 1411 O O . PRO A 1 187 ? -23.969 -17.239 -18.186 1.00 43.34 187 PRO A O 1
ATOM 1414 N N . LYS A 1 188 ? -25.701 -18.668 -18.212 1.00 55.16 188 LYS A N 1
ATOM 1415 C CA . LYS A 1 188 ? -25.455 -19.255 -16.875 1.00 55.16 188 LYS A CA 1
ATOM 1416 C C . LYS A 1 188 ? -24.031 -19.810 -16.669 1.00 55.16 188 LYS A C 1
ATOM 1418 O O . LYS A 1 188 ? -23.696 -20.168 -15.549 1.00 55.16 188 LYS A O 1
ATOM 1423 N N . ASP A 1 189 ? -23.221 -19.834 -17.722 1.00 45.00 189 ASP A N 1
ATOM 1424 C CA . ASP A 1 189 ? -21.839 -20.302 -17.755 1.00 45.00 189 ASP A CA 1
ATOM 1425 C C . ASP A 1 189 ? -20.798 -19.169 -17.633 1.00 45.00 189 ASP A C 1
ATOM 1427 O O . ASP A 1 189 ? -19.602 -19.438 -17.587 1.00 45.00 189 ASP A O 1
ATOM 1431 N N . PHE A 1 190 ? -21.210 -17.897 -17.568 1.00 36.44 190 PHE A N 1
ATOM 1432 C CA . PHE A 1 190 ? -20.297 -16.784 -17.281 1.00 36.44 190 PHE A CA 1
ATOM 1433 C C . PHE A 1 190 ? -20.174 -16.578 -15.769 1.00 36.44 190 PHE A C 1
ATOM 1435 O O . PHE A 1 190 ? -20.813 -15.716 -15.161 1.00 36.44 190 PHE A O 1
ATOM 1442 N N . ASN A 1 191 ? -19.321 -17.408 -15.179 1.00 36.28 191 ASN A N 1
ATOM 1443 C CA . ASN A 1 191 ? -18.760 -17.208 -13.855 1.00 36.28 191 ASN A CA 1
ATOM 1444 C C . ASN A 1 191 ? -17.787 -16.015 -13.937 1.00 36.28 191 ASN A C 1
ATOM 1446 O O . ASN A 1 191 ? -16.770 -16.093 -14.625 1.00 36.28 191 ASN A O 1
ATOM 1450 N N . PHE A 1 192 ? -18.108 -14.887 -13.300 1.00 32.09 192 PHE A N 1
ATOM 1451 C CA . PHE A 1 192 ? -17.167 -13.773 -13.134 1.00 32.09 192 PHE A CA 1
ATOM 1452 C C . PHE A 1 192 ? -16.127 -14.176 -12.072 1.00 32.09 192 PHE A C 1
ATOM 1454 O O . PHE A 1 192 ? -16.204 -13.745 -10.926 1.00 32.09 192 PHE A O 1
ATOM 1461 N N . ASN A 1 193 ? -15.165 -15.019 -12.456 1.00 30.08 193 ASN A N 1
ATOM 1462 C CA . ASN A 1 193 ? -13.913 -15.166 -11.721 1.00 30.08 193 ASN A CA 1
ATOM 1463 C C . ASN A 1 193 ? -13.077 -13.915 -12.004 1.00 30.08 193 ASN A C 1
ATOM 1465 O O . ASN A 1 193 ? -12.499 -13.757 -13.078 1.00 30.08 193 ASN A O 1
ATOM 1469 N N . PHE A 1 194 ? -13.048 -12.987 -11.051 1.00 29.77 194 PHE A N 1
ATOM 1470 C CA . PHE A 1 194 ? -11.980 -11.994 -10.969 1.00 29.77 194 PHE A CA 1
ATOM 1471 C C . PHE A 1 194 ? -10.765 -12.680 -10.322 1.00 29.77 194 PHE A C 1
ATOM 1473 O O . PHE A 1 194 ? -10.382 -12.347 -9.205 1.00 29.77 194 PHE A O 1
ATOM 1480 N N . ASP A 1 195 ? -10.184 -13.658 -11.020 1.00 32.00 195 ASP A N 1
ATOM 1481 C CA . ASP A 1 195 ? -8.898 -14.239 -10.638 1.00 32.00 195 ASP A CA 1
ATOM 1482 C C . ASP A 1 195 ? -7.821 -13.201 -10.953 1.00 32.00 195 ASP A C 1
ATOM 1484 O O . ASP A 1 195 ? -7.453 -12.970 -12.105 1.00 32.00 195 ASP A O 1
ATOM 1488 N N . PHE A 1 196 ? -7.345 -12.522 -9.913 1.00 31.28 196 PHE A N 1
ATOM 1489 C CA . PHE A 1 196 ? -6.134 -11.702 -9.975 1.00 31.28 196 PHE A CA 1
ATOM 1490 C C . PHE A 1 196 ? -4.857 -12.550 -9.808 1.00 31.28 196 PHE A C 1
ATOM 1492 O O . PHE A 1 196 ? -3.779 -11.977 -9.669 1.00 31.28 196 PHE A O 1
ATOM 1499 N N . ASP A 1 197 ? -4.990 -13.881 -9.856 1.00 36.75 197 ASP A N 1
ATOM 1500 C CA . ASP A 1 197 ? -3.925 -14.879 -9.728 1.00 36.75 197 ASP A CA 1
ATOM 1501 C C . ASP A 1 197 ? -3.847 -15.745 -11.003 1.00 36.75 197 ASP A C 1
ATOM 1503 O O . ASP A 1 197 ? -4.105 -16.943 -10.994 1.00 36.75 197 ASP A O 1
ATOM 1507 N N . HIS A 1 198 ? -3.502 -15.124 -12.134 1.00 35.53 198 HIS A N 1
ATOM 1508 C CA . HIS A 1 198 ? -3.003 -15.849 -13.309 1.00 35.53 198 HIS A CA 1
ATOM 1509 C C . HIS A 1 198 ? -1.478 -15.696 -13.361 1.00 35.53 198 HIS A C 1
ATOM 1511 O O . HIS A 1 198 ? -0.946 -14.900 -14.133 1.00 35.53 198 HIS A O 1
ATOM 1517 N N . ASP A 1 199 ? -0.801 -16.433 -12.482 1.00 36.22 199 ASP A N 1
ATOM 1518 C CA . ASP A 1 199 ? 0.525 -16.987 -12.761 1.00 36.22 199 ASP A CA 1
ATOM 1519 C C . ASP A 1 199 ? 0.293 -18.477 -13.048 1.00 36.22 199 ASP A C 1
ATOM 1521 O O . ASP A 1 199 ? 0.311 -19.320 -12.152 1.00 36.22 199 ASP A O 1
ATOM 1525 N N . ASP A 1 200 ? -0.014 -18.770 -14.313 1.00 42.38 200 ASP A N 1
ATOM 1526 C CA . ASP A 1 200 ? 0.205 -20.092 -14.892 1.00 42.38 200 ASP A CA 1
ATOM 1527 C C . ASP A 1 200 ? 1.714 -20.202 -15.142 1.00 42.38 200 ASP A C 1
ATOM 1529 O O . ASP A 1 200 ? 2.218 -19.725 -16.156 1.00 42.38 200 ASP A O 1
ATOM 1533 N N . ASP A 1 201 ? 2.425 -20.781 -14.182 1.00 40.44 201 ASP A N 1
ATOM 1534 C CA . ASP A 1 201 ? 3.505 -21.722 -14.460 1.00 40.44 201 ASP A CA 1
ATOM 1535 C C . ASP A 1 201 ? 3.611 -22.661 -13.249 1.00 40.44 201 ASP A C 1
ATOM 1537 O O . ASP A 1 201 ? 4.067 -22.298 -12.160 1.00 40.44 201 ASP A O 1
ATOM 1541 N N . ASP A 1 202 ? 3.094 -23.872 -13.463 1.00 46.94 202 ASP A N 1
ATOM 1542 C CA . ASP A 1 202 ? 3.396 -25.076 -12.699 1.00 46.94 202 ASP A CA 1
ATOM 1543 C C . ASP A 1 202 ? 4.906 -25.153 -12.431 1.00 46.94 202 ASP A C 1
ATOM 1545 O O . ASP A 1 202 ? 5.679 -25.050 -13.378 1.00 46.94 202 ASP A O 1
ATOM 1549 N N . ASP A 1 203 ? 5.302 -25.323 -11.160 1.00 40.53 203 ASP A N 1
ATOM 1550 C CA . ASP A 1 203 ? 6.420 -26.177 -10.717 1.00 40.53 203 ASP A CA 1
ATOM 1551 C C . ASP A 1 203 ? 6.578 -26.122 -9.170 1.00 40.53 203 ASP A C 1
ATOM 1553 O O . ASP A 1 203 ? 7.214 -25.243 -8.587 1.00 40.53 203 ASP A O 1
ATOM 1557 N N . ASP A 1 204 ? 5.959 -27.106 -8.512 1.00 40.75 204 ASP A N 1
ATOM 1558 C CA . ASP A 1 204 ? 6.382 -27.843 -7.308 1.00 40.75 204 ASP A CA 1
ATOM 1559 C C . ASP A 1 204 ? 6.894 -27.125 -6.020 1.00 40.75 204 ASP A C 1
ATOM 1561 O O . ASP A 1 204 ? 8.039 -26.698 -5.866 1.00 40.75 204 ASP A O 1
ATOM 1565 N N . ASP A 1 205 ? 6.060 -27.231 -4.973 1.00 46.03 205 ASP A N 1
ATOM 1566 C CA . ASP A 1 205 ? 6.431 -27.692 -3.619 1.00 46.03 205 ASP A CA 1
ATOM 1567 C C . ASP A 1 205 ? 7.478 -26.926 -2.779 1.00 46.03 205 ASP A C 1
ATOM 1569 O O . ASP A 1 205 ? 8.378 -27.521 -2.179 1.00 46.03 205 ASP A O 1
ATOM 1573 N N . LEU A 1 206 ? 7.272 -25.628 -2.521 1.00 35.25 206 LEU A N 1
ATOM 1574 C CA . LEU A 1 206 ? 7.863 -24.985 -1.333 1.00 35.25 206 LEU A CA 1
ATOM 1575 C C . LEU A 1 206 ? 6.871 -24.137 -0.529 1.00 35.25 206 LEU A C 1
ATOM 1577 O O . LEU A 1 206 ? 6.904 -22.908 -0.521 1.00 35.25 206 LEU A O 1
ATOM 1581 N N . GLY A 1 207 ? 6.054 -24.833 0.268 1.00 36.59 207 GLY A N 1
ATOM 1582 C CA . GLY A 1 207 ? 5.708 -24.413 1.632 1.00 36.59 207 GLY A CA 1
ATOM 1583 C C . GLY A 1 207 ? 5.154 -22.996 1.784 1.00 36.59 207 GLY A C 1
ATOM 1584 O O . GLY A 1 207 ? 5.535 -22.285 2.722 1.00 36.59 207 GLY A O 1
ATOM 1585 N N . GLY A 1 208 ? 4.259 -22.589 0.881 1.00 31.88 208 GLY A N 1
ATOM 1586 C CA . GLY A 1 208 ? 3.460 -21.385 1.040 1.00 31.88 208 GLY A CA 1
ATOM 1587 C C . GLY A 1 208 ? 2.801 -21.397 2.416 1.00 31.88 208 GLY A C 1
ATOM 1588 O O . GLY A 1 208 ? 2.009 -22.279 2.739 1.00 31.88 208 GLY A O 1
ATOM 1589 N N . VAL A 1 209 ? 3.153 -20.430 3.267 1.00 35.56 209 VAL A N 1
ATOM 1590 C CA . VAL A 1 209 ? 2.326 -20.111 4.433 1.00 35.56 209 VAL A CA 1
ATOM 1591 C C . VAL A 1 209 ? 0.938 -19.855 3.856 1.00 35.56 209 VAL A C 1
ATOM 1593 O O . VAL A 1 209 ? 0.857 -18.947 3.029 1.00 35.56 209 VAL A O 1
ATOM 1596 N N . PRO A 1 210 ? -0.105 -20.626 4.216 1.00 37.19 210 PRO A N 1
ATOM 1597 C CA . PRO A 1 210 ? -1.422 -20.460 3.628 1.00 37.19 210 PRO A CA 1
ATOM 1598 C C . PRO A 1 210 ? -1.881 -19.040 3.936 1.00 37.19 210 PRO A C 1
ATOM 1600 O O . PRO A 1 210 ? -2.283 -18.713 5.057 1.00 37.19 210 PRO A O 1
ATOM 1603 N N . VAL A 1 211 ? -1.740 -18.163 2.946 1.00 40.16 211 VAL A N 1
ATOM 1604 C CA . VAL A 1 211 ? -2.602 -17.003 2.829 1.00 40.16 211 VAL A CA 1
ATOM 1605 C C . VAL A 1 211 ? -3.962 -17.646 2.598 1.00 40.16 211 VAL A C 1
ATOM 1607 O O . VAL A 1 211 ? -4.058 -18.483 1.705 1.00 40.16 211 VAL A O 1
ATOM 1610 N N . PRO A 1 212 ? -4.940 -17.432 3.492 1.00 40.78 212 PRO A N 1
ATOM 1611 C CA . PRO A 1 212 ? -6.214 -18.112 3.379 1.00 40.78 212 PRO A CA 1
ATOM 1612 C C . PRO A 1 212 ? -6.772 -17.811 1.998 1.00 40.78 212 PRO A C 1
ATOM 1614 O O . PRO A 1 212 ? -7.016 -16.646 1.697 1.00 40.78 212 PRO A O 1
ATOM 1617 N N . ASP A 1 213 ? -6.912 -18.875 1.221 1.00 40.16 213 ASP A N 1
ATOM 1618 C CA . ASP A 1 213 ? -7.670 -18.938 -0.013 1.00 40.16 213 ASP A CA 1
ATOM 1619 C C . ASP A 1 213 ? -8.989 -18.182 0.218 1.00 40.16 213 ASP A C 1
ATOM 1621 O O . ASP A 1 213 ? -9.724 -18.488 1.172 1.00 40.16 213 ASP A O 1
ATOM 1625 N N . LEU A 1 214 ? -9.193 -17.081 -0.508 1.00 43.91 214 LEU A N 1
ATOM 1626 C CA . LEU A 1 214 ? -10.355 -16.196 -0.346 1.00 43.91 214 LEU A CA 1
ATOM 1627 C C . LEU A 1 214 ? -11.544 -16.673 -1.190 1.00 43.91 214 LEU A C 1
ATOM 1629 O O . LEU A 1 214 ? -12.564 -15.991 -1.238 1.00 43.91 214 LEU A O 1
ATOM 1633 N N . ASP A 1 215 ? -11.427 -17.866 -1.769 1.00 41.28 215 ASP A N 1
ATOM 1634 C CA . ASP A 1 215 ? -12.332 -18.363 -2.802 1.00 41.28 215 ASP A CA 1
ATOM 1635 C C . ASP A 1 215 ? -13.338 -19.391 -2.240 1.00 41.28 215 ASP A C 1
ATOM 1637 O O . ASP A 1 215 ? -14.255 -19.836 -2.930 1.00 41.28 215 ASP A O 1
ATOM 1641 N N . GLY A 1 216 ? -13.210 -19.744 -0.952 1.00 40.66 216 GLY A N 1
ATOM 1642 C CA . GLY A 1 216 ? -14.105 -20.652 -0.231 1.00 40.66 216 GLY A CA 1
ATOM 1643 C C . GLY A 1 216 ? -15.103 -19.922 0.674 1.00 40.66 216 GLY A C 1
ATOM 1644 O O . GLY A 1 216 ? -14.732 -19.442 1.746 1.00 40.66 216 GLY A O 1
ATOM 1645 N N . ASP A 1 217 ? -16.370 -19.900 0.253 1.00 44.69 217 ASP A N 1
ATOM 1646 C CA . ASP A 1 217 ? -17.574 -19.573 1.032 1.00 44.69 217 ASP A CA 1
ATOM 1647 C C . ASP A 1 217 ? -17.546 -18.239 1.814 1.00 44.69 217 ASP A C 1
ATOM 1649 O O . ASP A 1 217 ? -17.306 -18.164 3.024 1.00 44.69 217 ASP A O 1
ATOM 1653 N N . ASP A 1 218 ? -17.920 -17.162 1.118 1.00 53.94 218 ASP A N 1
ATOM 1654 C CA . ASP A 1 218 ? -18.073 -15.788 1.631 1.00 53.94 218 ASP A CA 1
ATOM 1655 C C . ASP A 1 218 ? -18.959 -15.675 2.900 1.00 53.94 218 ASP A C 1
ATOM 1657 O O . ASP A 1 218 ? -18.802 -14.762 3.723 1.00 53.94 218 ASP A O 1
ATOM 1661 N N . ASP A 1 219 ? -19.879 -16.623 3.109 1.00 58.47 219 ASP A N 1
ATOM 1662 C CA . ASP A 1 219 ? -20.748 -16.685 4.291 1.00 58.47 219 ASP A CA 1
ATOM 1663 C C . ASP A 1 219 ? -19.973 -16.984 5.589 1.00 58.47 219 ASP A C 1
ATOM 1665 O O . ASP A 1 219 ? -20.292 -16.442 6.656 1.00 58.47 219 ASP A O 1
ATOM 1669 N N . ASP A 1 220 ? -18.886 -17.752 5.511 1.00 58.94 220 ASP A N 1
ATOM 1670 C CA . ASP A 1 220 ? -18.043 -18.079 6.664 1.00 58.94 220 ASP A CA 1
ATOM 1671 C C . ASP A 1 220 ? -17.105 -16.922 7.036 1.00 58.94 220 ASP A C 1
ATOM 1673 O O . ASP A 1 220 ? -16.842 -16.660 8.223 1.00 58.94 220 ASP A O 1
ATOM 1677 N N . LEU A 1 221 ? -16.654 -16.152 6.040 1.00 54.28 221 LEU A N 1
ATOM 1678 C CA . LEU A 1 221 ? -15.940 -14.902 6.280 1.00 54.28 221 LEU A CA 1
ATOM 1679 C C . LEU A 1 221 ? -16.869 -13.881 6.946 1.00 54.28 221 LEU A C 1
ATOM 1681 O O . LEU A 1 221 ? -16.487 -13.236 7.922 1.00 54.28 221 LEU A O 1
ATOM 1685 N N . ARG A 1 222 ? -18.124 -13.777 6.497 1.00 58.12 222 ARG A N 1
ATOM 1686 C CA . ARG A 1 222 ? -19.128 -12.900 7.118 1.00 58.12 222 ARG A CA 1
ATOM 1687 C C . ARG A 1 222 ? -19.424 -13.287 8.563 1.00 58.12 222 ARG A C 1
ATOM 1689 O O . ARG A 1 222 ? -19.491 -12.395 9.417 1.00 58.12 222 ARG A O 1
ATOM 1696 N N . GLN A 1 223 ? -19.542 -14.577 8.875 1.00 68.06 223 GLN A N 1
ATOM 1697 C CA . GLN A 1 223 ? -19.770 -15.040 10.247 1.00 68.06 223 GLN A CA 1
ATOM 1698 C C . GLN A 1 223 ? -18.565 -14.742 11.154 1.00 68.06 223 GLN A C 1
ATOM 1700 O O . GLN A 1 223 ? -18.725 -14.195 12.246 1.00 68.06 223 GLN A O 1
ATOM 1705 N N . SER A 1 224 ? -17.345 -15.004 10.681 1.00 58.47 224 SER A N 1
ATOM 1706 C CA . SER A 1 224 ? -16.122 -14.708 11.440 1.00 58.47 224 SER A CA 1
ATOM 1707 C C . SER A 1 224 ? -15.860 -13.201 11.586 1.00 58.47 224 SER A C 1
ATOM 1709 O O . SER A 1 224 ? -15.459 -12.746 12.659 1.00 58.47 224 SER A O 1
ATOM 1711 N N . ILE A 1 225 ? -16.184 -12.387 10.576 1.00 55.91 225 ILE A N 1
ATOM 1712 C CA . ILE A 1 225 ? -16.205 -10.919 10.679 1.00 55.91 225 ILE A CA 1
ATOM 1713 C C . ILE A 1 225 ? -17.247 -10.465 11.708 1.00 55.91 225 ILE A C 1
ATOM 1715 O O . ILE A 1 225 ? -16.981 -9.537 12.473 1.00 55.91 225 ILE A O 1
ATOM 1719 N N . THR A 1 226 ? -18.406 -11.122 11.781 1.00 69.94 226 THR A N 1
ATOM 1720 C CA . THR A 1 226 ? -19.459 -10.814 12.762 1.00 69.94 226 THR A CA 1
ATOM 1721 C C . THR A 1 226 ? -19.009 -11.131 14.191 1.00 69.94 226 THR A C 1
ATOM 1723 O O . THR A 1 226 ? -19.177 -10.293 15.082 1.00 69.94 226 THR A O 1
ATOM 1726 N N . ASP A 1 227 ? -18.334 -12.261 14.406 1.00 67.62 227 ASP A N 1
ATOM 1727 C CA . ASP A 1 227 ? -17.748 -12.619 15.705 1.00 67.62 227 ASP A CA 1
ATOM 1728 C C . ASP A 1 227 ? -16.622 -11.655 16.122 1.00 67.62 227 ASP A C 1
ATOM 1730 O O . ASP A 1 227 ? -16.474 -11.312 17.303 1.00 67.62 227 ASP A O 1
ATOM 1734 N N . LEU A 1 228 ? -15.862 -11.139 15.150 1.00 64.38 228 LEU A N 1
ATOM 1735 C CA . LEU A 1 228 ? -14.868 -10.085 15.365 1.00 64.38 228 LEU A CA 1
ATOM 1736 C C . LEU A 1 228 ? -15.508 -8.710 15.613 1.00 64.38 228 LEU A C 1
ATOM 1738 O O . LEU A 1 228 ? -14.939 -7.901 16.348 1.00 64.38 228 LEU A O 1
ATOM 1742 N N . LYS A 1 229 ? -16.707 -8.446 15.079 1.00 64.88 229 LYS A N 1
ATOM 1743 C CA . LYS A 1 229 ? -17.461 -7.190 15.265 1.00 64.88 229 LYS A CA 1
ATOM 1744 C C . LYS A 1 229 ? -17.853 -6.960 16.729 1.00 64.88 229 LYS A C 1
ATOM 1746 O O . LYS A 1 229 ? -17.949 -5.816 17.168 1.00 64.88 229 LYS A O 1
ATOM 1751 N N . GLY A 1 230 ? -17.998 -8.036 17.509 1.00 72.50 230 GLY A N 1
ATOM 1752 C CA . GLY A 1 230 ? -18.191 -7.989 18.965 1.00 72.50 230 GLY A CA 1
ATOM 1753 C C . GLY A 1 230 ? -16.914 -7.713 19.774 1.00 72.50 230 GLY A C 1
ATOM 1754 O O . GLY A 1 230 ? -16.966 -7.591 21.002 1.00 72.50 230 GLY A O 1
ATOM 1755 N N . MET A 1 231 ? -15.747 -7.626 19.129 1.00 83.81 231 MET A N 1
ATOM 1756 C CA . MET A 1 231 ? -14.483 -7.307 19.782 1.00 83.81 231 MET A CA 1
ATOM 1757 C C . MET A 1 231 ? -14.320 -5.789 19.866 1.00 83.81 231 MET A C 1
ATOM 1759 O O . MET A 1 231 ? -13.730 -5.144 19.001 1.00 83.81 231 MET A O 1
ATOM 1763 N N . ALA A 1 232 ? -14.858 -5.198 20.932 1.00 88.81 232 ALA A N 1
ATOM 1764 C CA . ALA A 1 232 ? -14.666 -3.781 21.205 1.00 88.81 232 ALA A CA 1
ATOM 1765 C C . ALA A 1 232 ? -13.175 -3.493 21.463 1.00 88.81 232 ALA A C 1
ATOM 1767 O O . ALA A 1 232 ? -12.656 -3.709 22.559 1.00 88.81 232 ALA A O 1
ATOM 1768 N N . LEU A 1 233 ? -12.468 -3.023 20.433 1.00 91.44 233 LEU A N 1
ATOM 1769 C CA . LEU A 1 233 ? -11.109 -2.507 20.567 1.00 91.44 233 LEU A CA 1
ATOM 1770 C C . LEU A 1 233 ? -11.154 -1.167 21.300 1.00 91.44 233 LEU A C 1
ATOM 1772 O O . LEU A 1 233 ? -11.905 -0.264 20.915 1.00 91.44 233 LEU A O 1
ATOM 1776 N N . LYS A 1 234 ? -10.311 -1.012 22.324 1.00 94.81 234 LYS A N 1
ATOM 1777 C CA . LYS A 1 234 ? -10.147 0.274 23.012 1.00 94.81 234 LYS A CA 1
ATOM 1778 C C . LYS A 1 234 ? -9.623 1.315 22.009 1.00 94.81 234 LYS A C 1
ATOM 1780 O O . LYS A 1 234 ? -8.802 0.955 21.163 1.00 94.81 234 LYS A O 1
ATOM 1785 N N . PRO A 1 235 ? -10.005 2.602 22.111 1.00 92.81 235 PRO A N 1
ATOM 1786 C CA . PRO A 1 235 ? -9.527 3.641 21.192 1.00 92.81 235 PRO A CA 1
ATOM 1787 C C . PRO A 1 235 ? -7.997 3.675 21.037 1.00 92.81 235 PRO A C 1
ATOM 1789 O O . PRO A 1 235 ? -7.490 3.745 19.921 1.00 92.81 235 PRO A O 1
ATOM 1792 N N . ALA A 1 236 ? -7.254 3.498 22.136 1.00 93.38 236 ALA A N 1
ATOM 1793 C CA . ALA A 1 236 ? -5.792 3.421 22.107 1.00 93.38 236 ALA A CA 1
ATOM 1794 C C . ALA A 1 236 ? -5.258 2.212 21.310 1.00 93.38 236 ALA A C 1
ATOM 1796 O O . ALA A 1 236 ? -4.289 2.347 20.567 1.00 93.38 236 ALA A O 1
ATOM 1797 N N . GLN A 1 237 ? -5.904 1.043 21.417 1.00 94.06 237 GLN A N 1
ATOM 1798 C CA . GLN A 1 237 ? -5.530 -0.147 20.642 1.00 94.06 237 GLN A CA 1
ATOM 1799 C C . GLN A 1 237 ? -5.789 0.075 19.151 1.00 94.06 237 GLN A C 1
ATOM 1801 O O . GLN A 1 237 ? -4.938 -0.260 18.331 1.00 94.06 237 GLN A O 1
ATOM 1806 N N . LYS A 1 238 ? -6.933 0.686 18.799 1.00 90.44 238 LYS A N 1
ATOM 1807 C CA . LYS A 1 238 ? -7.253 1.045 17.409 1.00 90.44 238 LYS A CA 1
ATOM 1808 C C . LYS A 1 238 ? -6.178 1.954 16.819 1.00 90.44 238 LYS A C 1
ATOM 1810 O O . LYS A 1 238 ? -5.628 1.621 15.779 1.00 90.44 238 LYS A O 1
ATOM 1815 N N . ALA A 1 239 ? -5.816 3.032 17.519 1.00 85.31 239 ALA A N 1
ATOM 1816 C CA . ALA A 1 239 ? -4.779 3.959 17.068 1.00 85.31 239 ALA A CA 1
ATOM 1817 C C . ALA A 1 239 ? -3.424 3.262 16.840 1.00 85.31 239 ALA A C 1
ATOM 1819 O O . ALA A 1 239 ? -2.768 3.486 15.823 1.00 85.31 239 ALA A O 1
ATOM 1820 N N . GLN A 1 240 ? -3.017 2.366 17.747 1.00 90.38 240 GLN A N 1
ATOM 1821 C CA . GLN A 1 240 ? -1.772 1.607 17.594 1.00 90.38 240 GLN A CA 1
ATOM 1822 C C . GLN A 1 240 ? -1.820 0.614 16.424 1.00 90.38 240 GLN A C 1
ATOM 1824 O O . GLN A 1 240 ? -0.847 0.505 15.680 1.00 90.38 240 GLN A O 1
ATOM 1829 N N . ILE A 1 241 ? -2.941 -0.086 16.226 1.00 87.81 241 ILE A N 1
ATOM 1830 C CA . ILE A 1 241 ? -3.123 -1.007 15.095 1.00 87.81 241 ILE A CA 1
ATOM 1831 C C . ILE A 1 241 ? -3.115 -0.237 13.770 1.00 87.81 241 ILE A C 1
ATOM 1833 O O . ILE A 1 241 ? -2.443 -0.666 12.834 1.00 87.81 241 ILE A O 1
ATOM 1837 N N . THR A 1 242 ? -3.793 0.912 13.695 1.00 81.12 242 THR A N 1
ATOM 1838 C CA . THR A 1 242 ? -3.764 1.793 12.517 1.00 81.12 242 THR A CA 1
ATOM 1839 C C . THR A 1 242 ? -2.341 2.240 12.202 1.00 81.12 242 THR A C 1
ATOM 1841 O O . THR A 1 242 ? -1.920 2.159 11.051 1.00 81.12 242 THR A O 1
ATOM 1844 N N . LYS A 1 243 ? -1.562 2.629 13.219 1.00 84.94 243 LYS A N 1
ATOM 1845 C CA . LYS A 1 243 ? -0.153 2.994 13.035 1.00 84.94 243 LYS A CA 1
ATOM 1846 C C . LYS A 1 243 ? 0.681 1.829 12.488 1.00 84.94 243 LYS A C 1
ATOM 1848 O O . LYS A 1 243 ? 1.400 2.015 11.513 1.00 84.94 243 LYS A O 1
ATOM 1853 N N . ILE A 1 244 ? 0.545 0.629 13.062 1.00 87.94 244 ILE A N 1
ATOM 1854 C CA . ILE A 1 244 ? 1.250 -0.573 12.581 1.00 87.94 244 ILE A CA 1
ATOM 1855 C C . ILE A 1 244 ? 0.901 -0.876 11.125 1.00 87.94 244 ILE A C 1
ATOM 1857 O O . ILE A 1 244 ? 1.796 -1.206 10.354 1.00 87.94 244 ILE A O 1
ATOM 1861 N N . ARG A 1 245 ? -0.378 -0.757 10.745 1.00 87.75 245 ARG A N 1
ATOM 1862 C CA . ARG A 1 245 ? -0.809 -0.935 9.353 1.00 87.75 245 ARG A CA 1
ATOM 1863 C C . ARG A 1 245 ? -0.144 0.090 8.443 1.00 87.75 245 ARG A C 1
ATOM 1865 O O . ARG A 1 245 ? 0.541 -0.308 7.515 1.00 87.75 245 ARG A O 1
ATOM 1872 N N . ALA A 1 246 ? -0.226 1.376 8.777 1.00 78.56 246 ALA A N 1
ATOM 1873 C CA . ALA A 1 246 ? 0.376 2.435 7.971 1.00 78.56 246 ALA A CA 1
ATOM 1874 C C . ALA A 1 246 ? 1.905 2.292 7.814 1.00 78.56 246 ALA A C 1
ATOM 1876 O O . ALA A 1 246 ? 2.451 2.618 6.759 1.00 78.56 246 ALA A O 1
ATOM 1877 N N . ASP A 1 247 ? 2.612 1.832 8.852 1.00 84.31 247 ASP A N 1
ATOM 1878 C CA . ASP A 1 247 ? 4.058 1.572 8.798 1.00 84.31 247 ASP A CA 1
ATOM 1879 C C . ASP A 1 247 ? 4.381 0.324 7.949 1.00 84.31 247 ASP A C 1
ATOM 1881 O O . ASP A 1 247 ? 5.332 0.324 7.156 1.00 84.31 247 ASP A O 1
ATOM 1885 N N . ALA A 1 248 ? 3.574 -0.734 8.075 1.00 88.38 248 ALA A N 1
ATOM 1886 C CA . ALA A 1 248 ? 3.701 -1.948 7.275 1.00 88.38 248 ALA A CA 1
ATOM 1887 C C . ALA A 1 248 ? 3.394 -1.691 5.795 1.00 88.38 248 ALA A C 1
ATOM 1889 O O . ALA A 1 248 ? 4.156 -2.136 4.943 1.00 88.38 248 ALA A O 1
ATOM 1890 N N . ASP A 1 249 ? 2.345 -0.929 5.489 1.00 81.06 249 ASP A N 1
ATOM 1891 C CA . ASP A 1 249 ? 1.939 -0.585 4.125 1.00 81.06 249 ASP A CA 1
ATOM 1892 C C . ASP A 1 249 ? 3.010 0.249 3.425 1.00 81.06 249 ASP A C 1
ATOM 1894 O O . ASP A 1 249 ? 3.369 -0.043 2.286 1.00 81.06 249 ASP A O 1
ATOM 1898 N N . ARG A 1 250 ? 3.610 1.221 4.127 1.00 85.44 250 ARG A N 1
ATOM 1899 C CA . ARG A 1 250 ? 4.776 1.960 3.618 1.00 85.44 250 ARG A CA 1
ATOM 1900 C C . ARG A 1 250 ? 5.944 1.029 3.294 1.00 85.44 250 ARG A C 1
ATOM 1902 O O . ARG A 1 250 ? 6.547 1.148 2.232 1.00 85.44 250 ARG A O 1
ATOM 1909 N N . SER A 1 251 ? 6.239 0.080 4.179 1.00 85.50 251 SER A N 1
ATOM 1910 C CA . SER A 1 251 ? 7.336 -0.877 3.982 1.00 85.50 251 SER A CA 1
ATOM 1911 C C . SER A 1 251 ? 7.060 -1.846 2.823 1.00 85.50 251 SER A C 1
ATOM 1913 O O . SER A 1 251 ? 7.949 -2.120 2.018 1.00 85.50 251 SER A O 1
ATOM 1915 N N . VAL A 1 252 ? 5.818 -2.325 2.692 1.00 85.44 252 VAL A N 1
ATOM 1916 C CA . VAL A 1 252 ? 5.375 -3.165 1.570 1.00 85.44 252 VAL A CA 1
ATOM 1917 C C . VAL A 1 252 ? 5.430 -2.390 0.258 1.00 85.44 252 VAL A C 1
ATOM 1919 O O . VAL A 1 252 ? 5.893 -2.942 -0.732 1.00 85.44 252 VAL A O 1
ATOM 1922 N N . ALA A 1 253 ? 5.009 -1.124 0.235 1.00 82.12 253 ALA A N 1
ATOM 1923 C CA . ALA A 1 253 ? 5.063 -0.293 -0.965 1.00 82.12 253 ALA A CA 1
ATOM 1924 C C . ALA A 1 253 ? 6.502 -0.118 -1.475 1.00 82.12 253 ALA A C 1
ATOM 1926 O O . ALA A 1 253 ? 6.752 -0.290 -2.665 1.00 82.12 253 ALA A O 1
ATOM 1927 N N . VAL A 1 254 ? 7.461 0.137 -0.577 1.00 87.38 254 VAL A N 1
ATOM 1928 C CA . VAL A 1 254 ? 8.890 0.212 -0.932 1.00 87.38 254 VAL A CA 1
ATOM 1929 C C . VAL A 1 254 ? 9.401 -1.128 -1.472 1.00 87.38 254 VAL A C 1
ATOM 1931 O O . VAL A 1 254 ? 10.094 -1.159 -2.486 1.00 87.38 254 VAL A O 1
ATOM 1934 N N . ALA A 1 255 ? 9.043 -2.244 -0.831 1.00 86.19 255 ALA A N 1
ATOM 1935 C CA . ALA A 1 255 ? 9.460 -3.569 -1.287 1.00 86.19 255 ALA A CA 1
ATOM 1936 C C . ALA A 1 255 ? 8.843 -3.949 -2.646 1.00 86.19 255 ALA A C 1
ATOM 1938 O O . ALA A 1 255 ? 9.532 -4.550 -3.463 1.00 86.19 255 ALA A O 1
ATOM 1939 N N . LYS A 1 256 ? 7.593 -3.549 -2.918 1.00 87.75 256 LYS A N 1
ATOM 1940 C CA . LYS A 1 256 ? 6.948 -3.714 -4.230 1.00 87.75 256 LYS A CA 1
ATOM 1941 C C . LYS A 1 256 ? 7.661 -2.919 -5.320 1.00 87.75 256 LYS A C 1
ATOM 1943 O O . LYS A 1 256 ? 7.988 -3.480 -6.350 1.00 87.75 256 LYS A O 1
ATOM 1948 N N . GLN A 1 257 ? 8.002 -1.657 -5.062 1.00 84.31 257 GLN A N 1
ATOM 1949 C CA . GLN A 1 257 ? 8.777 -0.863 -6.024 1.00 84.31 257 GLN A CA 1
ATOM 1950 C C . GLN A 1 257 ? 10.134 -1.506 -6.347 1.00 84.31 257 GLN A C 1
ATOM 1952 O O . GLN A 1 257 ? 10.584 -1.477 -7.492 1.00 84.31 257 GLN A O 1
ATOM 1957 N N . ALA A 1 258 ? 10.799 -2.087 -5.344 1.00 90.81 258 ALA A N 1
ATOM 1958 C CA . ALA A 1 258 ? 12.052 -2.804 -5.551 1.00 90.81 258 ALA A CA 1
ATOM 1959 C C . ALA A 1 258 ? 11.855 -4.107 -6.348 1.00 90.81 258 ALA A C 1
ATOM 1961 O O . ALA A 1 258 ? 12.671 -4.405 -7.219 1.00 90.81 258 ALA A O 1
ATOM 1962 N N . LEU A 1 259 ? 10.762 -4.835 -6.089 1.00 91.06 259 LEU A N 1
ATOM 1963 C CA . LEU A 1 259 ? 10.353 -6.022 -6.843 1.00 91.06 259 LEU A CA 1
ATOM 1964 C C . LEU A 1 259 ? 10.097 -5.688 -8.320 1.00 91.06 259 LEU A C 1
ATOM 1966 O O . LEU A 1 259 ? 10.669 -6.341 -9.189 1.00 91.06 259 LEU A O 1
ATOM 1970 N N . ASP A 1 260 ? 9.332 -4.633 -8.604 1.00 87.56 260 ASP A N 1
ATOM 1971 C CA . ASP A 1 260 ? 9.041 -4.177 -9.971 1.00 87.56 260 ASP A CA 1
ATOM 1972 C C . ASP A 1 260 ? 10.338 -3.804 -10.708 1.00 87.56 260 ASP A C 1
ATOM 1974 O O . ASP A 1 260 ? 10.573 -4.202 -11.849 1.00 87.56 260 ASP A O 1
ATOM 1978 N N . ALA A 1 261 ? 11.237 -3.080 -10.033 1.00 88.81 261 ALA A N 1
ATOM 1979 C CA . ALA A 1 261 ? 12.526 -2.695 -10.598 1.00 88.81 261 ALA A CA 1
ATOM 1980 C C . ALA A 1 261 ? 13.463 -3.893 -10.840 1.00 88.81 261 ALA A C 1
ATOM 1982 O O . ALA A 1 261 ? 14.247 -3.867 -11.790 1.00 88.81 261 ALA A O 1
ATOM 1983 N N . ALA A 1 262 ? 13.430 -4.919 -9.984 1.00 92.31 262 ALA A N 1
ATOM 1984 C CA . ALA A 1 262 ? 14.193 -6.154 -10.173 1.00 92.31 262 ALA A CA 1
ATOM 1985 C C . ALA A 1 262 ? 13.625 -6.990 -11.330 1.00 92.31 262 ALA A C 1
ATOM 1987 O O . ALA A 1 262 ? 14.391 -7.452 -12.173 1.00 92.31 262 ALA A O 1
ATOM 1988 N N . SER A 1 263 ? 12.299 -7.085 -11.422 1.00 92.75 263 SER A N 1
ATOM 1989 C CA . SER A 1 263 ? 11.588 -7.788 -12.496 1.00 92.75 263 SER A CA 1
ATOM 1990 C C . SER A 1 263 ? 11.871 -7.159 -13.858 1.00 92.75 263 SER A C 1
ATOM 1992 O O . SER A 1 263 ? 12.247 -7.855 -14.794 1.00 92.75 263 SER A O 1
ATOM 1994 N N . HIS A 1 264 ? 11.835 -5.827 -13.954 1.00 92.62 264 HIS A N 1
ATOM 1995 C CA . HIS A 1 264 ? 12.190 -5.138 -15.195 1.00 92.62 264 HIS A CA 1
ATOM 1996 C C . HIS A 1 264 ? 13.662 -5.348 -15.598 1.00 92.62 264 HIS A C 1
ATOM 1998 O O . HIS A 1 264 ? 13.984 -5.457 -16.778 1.00 92.62 264 HIS A O 1
ATOM 2004 N N . LYS A 1 265 ? 14.590 -5.436 -14.633 1.00 96.00 265 LYS A N 1
ATOM 2005 C CA . LYS A 1 265 ? 15.993 -5.771 -14.939 1.00 96.00 265 LYS A CA 1
ATOM 2006 C C . LYS A 1 265 ? 16.131 -7.191 -15.474 1.00 96.00 265 LYS A C 1
ATOM 2008 O O . LYS A 1 265 ? 16.902 -7.385 -16.407 1.00 96.00 265 LYS A O 1
ATOM 2013 N N . LEU A 1 266 ? 15.398 -8.146 -14.900 1.00 96.12 266 LEU A N 1
ATOM 2014 C CA . LEU A 1 266 ? 15.352 -9.517 -15.399 1.00 96.12 266 LEU A CA 1
ATOM 2015 C C . LEU A 1 266 ? 14.805 -9.558 -16.832 1.00 96.12 266 LEU A C 1
ATOM 2017 O O . LEU A 1 266 ? 15.420 -10.173 -17.691 1.00 96.12 266 LEU A O 1
ATOM 2021 N N . GLU A 1 267 ? 13.716 -8.843 -17.111 1.00 95.19 267 GLU A N 1
ATOM 2022 C CA . GLU A 1 267 ? 13.137 -8.727 -18.456 1.00 95.19 267 GLU A CA 1
ATOM 2023 C C . GLU A 1 267 ? 14.163 -8.203 -19.479 1.00 95.19 267 GLU A C 1
ATOM 2025 O O . GLU A 1 267 ? 14.382 -8.816 -20.524 1.00 95.19 267 GLU A O 1
ATOM 2030 N N . VAL A 1 268 ? 14.861 -7.105 -19.158 1.00 96.88 268 VAL A N 1
ATOM 2031 C CA . VAL A 1 268 ? 15.917 -6.541 -20.019 1.00 96.88 268 VAL A CA 1
ATOM 2032 C C . VAL A 1 268 ? 17.088 -7.516 -20.194 1.00 96.88 268 VAL A C 1
ATOM 2034 O O . VAL A 1 268 ? 17.618 -7.641 -21.297 1.00 96.88 268 VAL A O 1
ATOM 2037 N N . ALA A 1 269 ? 17.486 -8.212 -19.128 1.00 95.88 269 ALA A N 1
ATOM 2038 C CA . ALA A 1 269 ? 18.536 -9.227 -19.150 1.00 95.88 269 ALA A CA 1
ATOM 2039 C C . ALA A 1 269 ? 18.178 -10.401 -20.076 1.00 95.88 269 ALA A C 1
ATOM 2041 O O . ALA A 1 269 ? 19.008 -10.809 -20.887 1.00 95.88 269 ALA A O 1
ATOM 2042 N N . LEU A 1 270 ? 16.941 -10.897 -20.005 1.00 96.19 270 LEU A N 1
ATOM 2043 C CA . LEU A 1 270 ? 16.440 -11.986 -20.849 1.00 96.19 270 LEU A CA 1
ATOM 2044 C C . LEU A 1 270 ? 16.328 -11.587 -22.328 1.00 96.19 270 LEU A C 1
ATOM 2046 O O . LEU A 1 270 ? 16.469 -12.436 -23.206 1.00 96.19 270 LEU A O 1
ATOM 2050 N N . ALA A 1 271 ? 16.110 -10.303 -22.620 1.00 95.88 271 ALA A N 1
ATOM 2051 C CA . ALA A 1 271 ? 16.082 -9.794 -23.989 1.00 95.88 271 ALA A CA 1
ATOM 2052 C C . ALA A 1 271 ? 17.479 -9.693 -24.641 1.00 95.88 271 ALA A C 1
ATOM 2054 O O . ALA A 1 271 ? 17.572 -9.647 -25.871 1.00 95.88 271 ALA A O 1
ATOM 2055 N N . ASP A 1 272 ? 18.564 -9.648 -23.856 1.00 97.62 272 ASP A N 1
ATOM 2056 C CA . ASP A 1 272 ? 19.936 -9.619 -24.375 1.00 97.62 272 ASP A CA 1
ATOM 2057 C C . ASP A 1 272 ? 20.525 -11.043 -24.451 1.00 97.62 272 ASP A C 1
ATOM 2059 O O . ASP A 1 272 ? 20.838 -11.635 -23.415 1.00 97.62 272 ASP A O 1
ATOM 2063 N N . PRO A 1 273 ? 20.783 -11.590 -25.658 1.00 98.00 273 PRO A N 1
ATOM 2064 C CA . PRO A 1 273 ? 21.338 -12.937 -25.823 1.00 98.00 273 PRO A CA 1
ATOM 2065 C C . PRO A 1 273 ? 22.774 -13.088 -25.296 1.00 98.00 273 PRO A C 1
ATOM 2067 O O . PRO A 1 273 ? 23.326 -14.187 -25.325 1.00 98.00 273 PRO A O 1
ATOM 2070 N N . LYS A 1 274 ? 23.424 -11.996 -24.880 1.00 98.25 274 LYS A N 1
ATOM 2071 C CA . LYS A 1 274 ? 24.757 -12.017 -24.268 1.00 98.25 274 LYS A CA 1
ATOM 2072 C C . LYS A 1 274 ? 24.717 -12.069 -22.745 1.00 98.25 274 LYS A C 1
ATOM 2074 O O . LYS A 1 274 ? 25.784 -12.208 -22.141 1.00 98.25 274 LYS A O 1
ATOM 2079 N N . THR A 1 275 ? 23.547 -11.926 -22.125 1.00 97.31 275 THR A N 1
ATOM 2080 C CA . THR A 1 275 ? 23.429 -12.029 -20.673 1.00 97.31 275 THR A CA 1
ATOM 2081 C C . THR A 1 275 ? 23.797 -13.432 -20.212 1.00 97.31 275 THR A C 1
ATOM 2083 O O . THR A 1 275 ? 23.415 -14.425 -20.824 1.00 97.31 275 THR A O 1
ATOM 2086 N N . SER A 1 276 ? 24.574 -13.515 -19.133 1.00 98.38 276 SER A N 1
ATOM 2087 C CA . SER A 1 276 ? 24.983 -14.799 -18.575 1.00 98.38 276 SER A CA 1
ATOM 2088 C C . SER A 1 276 ? 23.913 -15.387 -17.655 1.00 98.38 276 SER A C 1
ATOM 2090 O O . SER A 1 276 ? 23.243 -14.652 -16.928 1.00 98.38 276 SER A O 1
ATOM 2092 N N . ASP A 1 277 ? 23.834 -16.717 -17.589 1.00 96.69 277 ASP A N 1
ATOM 2093 C CA . ASP A 1 277 ? 22.959 -17.436 -16.647 1.00 96.69 277 ASP A CA 1
ATOM 2094 C C . ASP A 1 277 ? 23.193 -17.007 -15.190 1.00 96.69 277 ASP A C 1
ATOM 2096 O O . ASP A 1 277 ? 22.267 -16.946 -14.385 1.00 96.69 277 ASP A O 1
ATOM 2100 N N . ALA A 1 278 ? 24.436 -16.658 -14.844 1.00 96.06 278 ALA A N 1
ATOM 2101 C CA . ALA A 1 278 ? 24.780 -16.179 -13.511 1.00 96.06 278 ALA A CA 1
ATOM 2102 C C . ALA A 1 278 ? 24.140 -14.819 -13.185 1.00 96.06 278 ALA A C 1
ATOM 2104 O O . ALA A 1 278 ? 23.824 -14.557 -12.025 1.00 96.06 278 ALA A O 1
ATOM 2105 N N . ASP A 1 279 ? 23.959 -13.945 -14.177 1.00 96.06 279 ASP A N 1
ATOM 2106 C CA . ASP A 1 279 ? 23.292 -12.657 -13.982 1.00 96.06 279 ASP A CA 1
ATOM 2107 C C . ASP A 1 279 ? 21.770 -12.821 -13.914 1.00 96.06 279 ASP A C 1
ATOM 2109 O O . ASP A 1 279 ? 21.136 -12.204 -13.058 1.00 96.06 279 ASP A O 1
ATOM 2113 N N . ILE A 1 280 ? 21.203 -13.724 -14.723 1.00 96.81 280 ILE A N 1
ATOM 2114 C CA . ILE A 1 280 ? 19.789 -14.124 -14.632 1.00 96.81 280 ILE A CA 1
ATOM 2115 C C . ILE A 1 280 ? 19.491 -14.665 -13.227 1.00 96.81 280 ILE A C 1
ATOM 2117 O O . ILE A 1 280 ? 18.587 -14.164 -12.558 1.00 96.81 280 ILE A O 1
ATOM 2121 N N . ALA A 1 281 ? 20.305 -15.603 -12.728 1.00 92.50 281 ALA A N 1
ATOM 2122 C CA . ALA A 1 281 ? 20.153 -16.175 -11.388 1.00 92.50 281 ALA A CA 1
ATOM 2123 C C . ALA A 1 281 ? 20.189 -15.104 -10.283 1.00 92.50 281 ALA A C 1
ATOM 2125 O O . ALA A 1 281 ? 19.355 -15.112 -9.381 1.00 92.50 281 ALA A O 1
ATOM 2126 N N . ARG A 1 282 ? 21.093 -14.116 -10.382 1.00 96.00 282 ARG A N 1
ATOM 2127 C CA . ARG A 1 282 ? 21.143 -12.993 -9.426 1.00 96.00 282 ARG A CA 1
ATOM 2128 C C . ARG A 1 282 ? 19.870 -12.151 -9.436 1.00 96.00 282 ARG A C 1
ATOM 2130 O O . ARG A 1 282 ? 19.480 -11.654 -8.381 1.00 96.00 282 ARG A O 1
ATOM 2137 N N . HIS A 1 283 ? 19.258 -11.929 -10.598 1.00 95.38 283 HIS A N 1
ATOM 2138 C CA . HIS A 1 283 ? 18.005 -11.181 -10.684 1.00 95.38 283 HIS A CA 1
ATOM 2139 C C . HIS A 1 283 ? 16.833 -11.965 -10.088 1.00 95.38 283 HIS A C 1
ATOM 2141 O O . HIS A 1 283 ? 16.058 -11.384 -9.331 1.00 95.38 283 HIS A O 1
ATOM 2147 N N . VAL A 1 284 ? 16.759 -13.275 -10.336 1.00 93.06 284 VAL A N 1
ATOM 2148 C CA . VAL A 1 284 ? 15.769 -14.160 -9.699 1.00 93.06 284 VAL A CA 1
ATOM 2149 C C . VAL A 1 284 ? 15.928 -14.145 -8.173 1.00 93.06 284 VAL A C 1
ATOM 2151 O O . VAL A 1 284 ? 14.963 -13.872 -7.462 1.00 93.06 284 VAL A O 1
ATOM 2154 N N . ASP A 1 285 ? 17.154 -14.291 -7.657 1.00 90.19 285 ASP A N 1
ATOM 2155 C CA . ASP A 1 285 ? 17.433 -14.212 -6.214 1.00 90.19 285 ASP A CA 1
ATOM 2156 C C . ASP A 1 285 ? 16.983 -12.870 -5.600 1.00 90.19 285 ASP A C 1
ATOM 2158 O O . ASP A 1 285 ? 16.479 -12.817 -4.472 1.00 90.19 285 ASP A O 1
ATOM 2162 N N . GLN A 1 286 ? 17.154 -11.760 -6.332 1.00 93.81 286 GLN A N 1
ATOM 2163 C CA . GLN A 1 286 ? 16.692 -10.435 -5.902 1.00 93.81 286 GLN A CA 1
ATOM 2164 C C . GLN A 1 286 ? 15.164 -10.363 -5.810 1.00 93.81 286 GLN A C 1
ATOM 2166 O O . GLN A 1 286 ? 14.646 -9.861 -4.808 1.00 93.81 286 GLN A O 1
ATOM 2171 N N . ILE A 1 287 ? 14.454 -10.872 -6.821 1.00 90.31 287 ILE A N 1
ATOM 2172 C CA . ILE A 1 287 ? 12.985 -10.934 -6.861 1.00 90.31 287 ILE A CA 1
ATOM 2173 C C . ILE A 1 287 ? 12.473 -11.737 -5.660 1.00 90.31 287 ILE A C 1
ATOM 2175 O O . ILE A 1 287 ? 11.749 -11.189 -4.821 1.00 90.31 287 ILE A O 1
ATOM 2179 N N . SER A 1 288 ? 12.963 -12.967 -5.477 1.00 90.81 288 SER A N 1
ATOM 2180 C CA . SER A 1 288 ? 12.582 -13.819 -4.343 1.00 90.81 288 SER A CA 1
ATOM 2181 C C . SER A 1 288 ? 12.879 -13.156 -2.989 1.00 90.81 288 SER A C 1
ATOM 2183 O O . SER A 1 288 ? 12.091 -13.248 -2.041 1.00 90.81 288 SER A O 1
ATOM 2185 N N . GLY A 1 289 ? 13.995 -12.425 -2.880 1.00 88.00 289 GLY A N 1
ATOM 2186 C CA . GLY A 1 289 ? 14.341 -11.650 -1.686 1.00 88.00 289 GLY A CA 1
ATOM 2187 C C . GLY A 1 289 ? 13.339 -10.530 -1.365 1.00 88.00 289 GLY A C 1
ATOM 2188 O O . GLY A 1 289 ? 12.988 -10.313 -0.194 1.00 88.00 289 GLY A O 1
ATOM 2189 N N . HIS A 1 290 ? 12.838 -9.823 -2.380 1.00 91.06 290 HIS A N 1
ATOM 2190 C CA . HIS A 1 290 ? 11.839 -8.766 -2.211 1.00 91.06 290 HIS A CA 1
ATOM 2191 C C . HIS A 1 290 ? 10.458 -9.325 -1.843 1.00 91.06 290 HIS A C 1
ATOM 2193 O O . HIS A 1 290 ? 9.827 -8.822 -0.908 1.00 91.06 290 HIS A O 1
ATOM 2199 N N . GLU A 1 291 ? 10.026 -10.421 -2.460 1.00 87.69 291 GLU A N 1
ATOM 2200 C CA . GLU A 1 291 ? 8.786 -11.117 -2.094 1.00 87.69 291 GLU A CA 1
ATOM 2201 C C . GLU A 1 291 ? 8.813 -11.635 -0.655 1.00 87.69 291 GLU A C 1
ATOM 2203 O O . GLU A 1 291 ? 7.868 -11.442 0.121 1.00 87.69 291 GLU A O 1
ATOM 2208 N N . ALA A 1 292 ? 9.927 -12.259 -0.257 1.00 84.56 292 ALA A N 1
ATOM 2209 C CA . ALA A 1 292 ? 10.138 -12.698 1.117 1.00 84.56 292 ALA A CA 1
ATOM 2210 C C . ALA A 1 292 ? 10.045 -11.517 2.095 1.00 84.56 292 ALA A C 1
ATOM 2212 O O . ALA A 1 292 ? 9.459 -11.641 3.175 1.00 84.56 292 ALA A O 1
ATOM 2213 N N . THR A 1 293 ? 10.556 -10.347 1.706 1.00 85.88 293 THR A N 1
ATOM 2214 C CA . THR A 1 293 ? 10.463 -9.115 2.500 1.00 85.88 293 THR A CA 1
ATOM 2215 C C . THR A 1 293 ? 9.017 -8.632 2.645 1.00 85.88 293 THR A C 1
ATOM 2217 O O . THR A 1 293 ? 8.606 -8.284 3.758 1.00 85.88 293 THR A O 1
ATOM 2220 N N . ILE A 1 294 ? 8.214 -8.664 1.577 1.00 82.75 294 ILE A N 1
ATOM 2221 C CA . ILE A 1 294 ? 6.781 -8.320 1.618 1.00 82.75 294 ILE A CA 1
ATOM 2222 C C . ILE A 1 294 ? 6.034 -9.260 2.571 1.00 82.75 294 ILE A C 1
ATOM 2224 O O . ILE A 1 294 ? 5.357 -8.796 3.498 1.00 82.75 294 ILE A O 1
ATOM 2228 N N . ARG A 1 295 ? 6.198 -10.581 2.399 1.00 83.38 295 ARG A N 1
ATOM 2229 C CA . ARG A 1 295 ? 5.569 -11.599 3.260 1.00 83.38 295 ARG A CA 1
ATOM 2230 C C . ARG A 1 295 ? 5.968 -11.414 4.723 1.00 83.38 295 ARG A C 1
ATOM 2232 O O . ARG A 1 295 ? 5.102 -11.320 5.595 1.00 83.38 295 ARG A O 1
ATOM 2239 N N . LYS A 1 296 ? 7.268 -11.273 4.998 1.00 89.44 296 LYS A N 1
ATOM 2240 C CA . LYS A 1 296 ? 7.803 -11.045 6.349 1.00 89.44 296 LYS A CA 1
ATOM 2241 C C . LYS A 1 296 ? 7.219 -9.789 6.992 1.00 89.44 296 LYS A C 1
ATOM 2243 O O . LYS A 1 296 ? 6.825 -9.833 8.155 1.00 89.44 296 LYS A O 1
ATOM 2248 N N . THR A 1 297 ? 7.132 -8.688 6.249 1.00 86.62 297 THR A N 1
ATOM 2249 C CA . THR A 1 297 ? 6.584 -7.416 6.744 1.00 86.62 297 THR A CA 1
ATOM 2250 C C . THR A 1 297 ? 5.125 -7.570 7.163 1.00 86.62 297 THR A C 1
ATOM 2252 O O . THR A 1 297 ? 4.760 -7.180 8.273 1.00 86.62 297 THR A O 1
ATOM 2255 N N . ARG A 1 298 ? 4.304 -8.216 6.325 1.00 87.75 298 ARG A N 1
ATOM 2256 C CA . ARG A 1 298 ? 2.897 -8.503 6.639 1.00 87.75 298 ARG A CA 1
ATOM 2257 C C . ARG A 1 298 ? 2.766 -9.375 7.891 1.00 87.75 298 ARG A C 1
ATOM 2259 O O . ARG A 1 298 ? 2.027 -9.013 8.804 1.00 87.75 298 ARG A O 1
ATOM 2266 N N . ILE A 1 299 ? 3.529 -10.466 7.987 1.00 85.56 299 ILE A N 1
ATOM 2267 C CA . ILE A 1 299 ? 3.511 -11.356 9.161 1.00 85.56 299 ILE A CA 1
ATOM 2268 C C . ILE A 1 299 ? 3.904 -10.593 10.434 1.00 85.56 299 ILE A C 1
ATOM 2270 O O . ILE A 1 299 ? 3.224 -10.696 11.456 1.00 85.56 299 ILE A O 1
ATOM 2274 N N . LEU A 1 300 ? 4.968 -9.788 10.387 1.00 87.75 300 LEU A N 1
ATOM 2275 C CA . LEU A 1 300 ? 5.413 -8.999 11.539 1.00 87.75 300 LEU A CA 1
ATOM 2276 C C . LEU A 1 300 ? 4.382 -7.945 11.961 1.00 87.75 300 LEU A C 1
ATOM 2278 O O . LEU A 1 300 ? 4.191 -7.739 13.163 1.00 87.75 300 LEU A O 1
ATOM 2282 N N . ALA A 1 301 ? 3.692 -7.314 11.010 1.00 86.69 301 ALA A N 1
ATOM 2283 C CA . ALA A 1 301 ? 2.609 -6.378 11.293 1.00 86.69 301 ALA A CA 1
ATOM 2284 C C . ALA A 1 301 ? 1.445 -7.071 12.017 1.00 86.69 301 ALA A C 1
ATOM 2286 O O . ALA A 1 301 ? 0.985 -6.594 13.055 1.00 86.69 301 ALA A O 1
ATOM 2287 N N . TRP A 1 302 ? 1.034 -8.249 11.539 1.00 90.38 302 TRP A N 1
ATOM 2288 C CA . TRP A 1 302 ? 0.007 -9.074 12.181 1.00 90.38 302 TRP A CA 1
ATOM 2289 C C . TRP A 1 302 ? 0.403 -9.512 13.596 1.00 90.38 302 TRP A C 1
ATOM 2291 O O . TRP A 1 302 ? -0.380 -9.370 14.538 1.00 90.38 302 TRP A O 1
ATOM 2301 N N . VAL A 1 303 ? 1.637 -9.994 13.780 1.00 92.25 303 VAL A N 1
ATOM 2302 C CA . VAL A 1 303 ? 2.165 -10.380 15.100 1.00 92.25 303 VAL A CA 1
ATOM 2303 C C . VAL A 1 303 ? 2.190 -9.180 16.049 1.00 92.25 303 VAL A C 1
ATOM 2305 O O . VAL A 1 303 ? 1.819 -9.307 17.217 1.00 92.25 303 VAL A O 1
ATOM 2308 N N . SER A 1 304 ? 2.586 -8.005 15.558 1.00 90.75 304 SER A N 1
ATOM 2309 C CA . SER A 1 304 ? 2.629 -6.774 16.353 1.00 90.75 304 SER A CA 1
ATOM 2310 C C . SER A 1 304 ? 1.228 -6.299 16.743 1.00 90.75 304 SER A C 1
ATOM 2312 O O . SER A 1 304 ? 1.001 -5.971 17.906 1.00 90.75 304 SER A O 1
ATOM 2314 N N . ALA A 1 305 ? 0.263 -6.360 15.821 1.00 92.12 305 ALA A N 1
ATOM 2315 C CA . ALA A 1 305 ? -1.137 -6.062 16.107 1.00 92.12 305 ALA A CA 1
ATOM 2316 C C . ALA A 1 305 ? -1.707 -7.004 17.183 1.00 92.12 305 ALA A C 1
ATOM 2318 O O . ALA A 1 305 ? -2.338 -6.545 18.133 1.00 92.12 305 ALA A O 1
ATOM 2319 N N . ARG A 1 306 ? -1.408 -8.309 17.113 1.00 93.38 306 ARG A N 1
ATOM 2320 C CA . ARG A 1 306 ? -1.849 -9.294 18.118 1.00 93.38 306 ARG A CA 1
ATOM 2321 C C . ARG A 1 306 ? -1.292 -9.014 19.520 1.00 93.38 306 ARG A C 1
ATOM 2323 O O . ARG A 1 306 ? -1.970 -9.297 20.506 1.00 93.38 306 ARG A O 1
ATOM 2330 N N . ARG A 1 307 ? -0.086 -8.446 19.634 1.00 96.00 307 ARG A N 1
ATOM 2331 C CA . ARG A 1 307 ? 0.527 -8.088 20.931 1.00 96.00 307 ARG A CA 1
ATOM 2332 C C . ARG A 1 307 ? -0.183 -6.928 21.640 1.00 96.00 307 ARG A C 1
ATOM 2334 O O . ARG A 1 307 ? -0.116 -6.865 22.863 1.00 96.00 307 ARG A O 1
ATOM 2341 N N . ILE A 1 308 ? -0.870 -6.054 20.901 1.00 96.62 308 ILE A N 1
ATOM 2342 C CA . ILE A 1 308 ? -1.628 -4.908 21.446 1.00 96.62 308 ILE A CA 1
ATOM 2343 C C . ILE A 1 308 ? -2.965 -5.334 22.064 1.00 96.62 308 ILE A C 1
ATOM 2345 O O . ILE A 1 308 ? -3.512 -4.657 22.940 1.00 96.62 308 ILE A O 1
ATOM 2349 N N . LEU A 1 309 ? -3.512 -6.450 21.595 1.00 95.25 309 LEU A N 1
ATOM 2350 C CA . LEU A 1 309 ? -4.765 -6.998 22.096 1.00 95.25 309 LEU A CA 1
ATOM 2351 C C . LEU A 1 309 ? -4.589 -7.534 23.518 1.00 95.25 309 LEU A C 1
ATOM 2353 O O . LEU A 1 309 ? -3.509 -7.997 23.875 1.00 95.25 309 LEU A O 1
ATOM 2357 N N . ASP A 1 310 ? -5.641 -7.495 24.329 1.00 96.94 310 ASP A N 1
ATOM 2358 C CA . ASP A 1 310 ? -5.628 -8.149 25.639 1.00 96.94 310 ASP A CA 1
ATOM 2359 C C . ASP A 1 310 ? -5.779 -9.679 25.518 1.00 96.94 310 ASP A C 1
ATOM 2361 O O . ASP A 1 310 ? -6.046 -10.217 24.441 1.00 96.94 310 ASP A O 1
ATOM 2365 N N . ASP A 1 311 ? -5.579 -10.404 26.622 1.00 96.69 311 ASP A N 1
ATOM 2366 C CA . ASP A 1 311 ? -5.645 -11.872 26.629 1.00 96.69 311 ASP A CA 1
ATOM 2367 C C . ASP A 1 311 ? -7.011 -12.417 26.197 1.00 96.69 311 ASP A C 1
ATOM 2369 O O . ASP A 1 311 ? -7.081 -13.431 25.502 1.00 96.69 311 ASP A O 1
ATOM 2373 N N . ALA A 1 312 ? -8.101 -11.740 26.567 1.00 95.06 312 ALA A N 1
ATOM 2374 C CA . ALA A 1 312 ? -9.447 -12.171 26.209 1.00 95.06 312 ALA A CA 1
ATOM 2375 C C . ALA A 1 312 ? -9.702 -11.995 24.704 1.00 95.06 312 ALA A C 1
ATOM 2377 O O . ALA A 1 312 ? -10.235 -12.897 24.055 1.00 95.06 312 ALA A O 1
ATOM 2378 N N . GLN A 1 313 ? -9.276 -10.864 24.138 1.00 94.44 313 GLN A N 1
ATOM 2379 C CA . GLN A 1 313 ? -9.314 -10.578 22.704 1.00 94.44 313 GLN A CA 1
ATOM 2380 C C . GLN A 1 313 ? -8.449 -11.574 21.918 1.00 94.44 313 GLN A C 1
ATOM 2382 O O . GLN A 1 313 ? -8.930 -12.173 20.955 1.00 94.44 313 GLN A O 1
ATOM 2387 N N . ARG A 1 314 ? -7.206 -11.825 22.355 1.00 94.50 314 ARG A N 1
ATOM 2388 C CA . ARG A 1 314 ? -6.312 -12.815 21.727 1.00 94.50 314 ARG A CA 1
ATOM 2389 C C . ARG A 1 314 ? -6.923 -14.212 21.716 1.00 94.50 314 ARG A C 1
ATOM 2391 O O . ARG A 1 314 ? -6.937 -14.851 20.668 1.00 94.50 314 ARG A O 1
ATOM 2398 N N . LYS A 1 315 ? -7.484 -14.654 22.846 1.00 94.25 315 LYS A N 1
ATOM 2399 C CA . LYS A 1 315 ? -8.129 -15.968 22.961 1.00 94.25 315 LYS A CA 1
ATOM 2400 C C . LYS A 1 315 ? -9.332 -16.105 22.025 1.00 94.25 315 LYS A C 1
ATOM 2402 O O . LYS A 1 315 ? -9.531 -17.172 21.455 1.00 94.25 315 LYS A O 1
ATOM 2407 N N . LYS A 1 316 ? -10.112 -15.035 21.831 1.00 91.19 316 LYS A N 1
ATOM 2408 C CA . LYS A 1 316 ? -11.206 -15.019 20.845 1.00 91.19 316 LYS A CA 1
ATOM 2409 C C . LYS A 1 316 ? -10.692 -15.169 19.411 1.00 91.19 316 LYS A C 1
ATOM 2411 O O . LYS A 1 316 ? -11.245 -15.974 18.671 1.00 91.19 316 LYS A O 1
ATOM 2416 N N . ILE A 1 317 ? -9.625 -14.456 19.034 1.00 88.81 317 ILE A N 1
ATOM 2417 C CA . ILE A 1 317 ? -9.006 -14.596 17.700 1.00 88.81 317 ILE A CA 1
ATOM 2418 C C . ILE A 1 317 ? -8.470 -16.012 17.494 1.00 88.81 317 ILE A C 1
ATOM 2420 O O . ILE A 1 317 ? -8.665 -16.594 16.434 1.00 88.81 317 ILE A O 1
ATOM 2424 N N . GLU A 1 318 ? -7.810 -16.582 18.501 1.00 90.31 318 GLU A N 1
ATOM 2425 C CA . GLU A 1 318 ? -7.306 -17.956 18.439 1.00 90.31 318 GLU A CA 1
ATOM 2426 C C . GLU A 1 318 ? -8.437 -18.972 18.293 1.00 90.31 318 GLU A C 1
ATOM 2428 O O . GLU A 1 318 ? -8.330 -19.869 17.465 1.00 90.31 318 GLU A O 1
ATOM 2433 N N . ALA A 1 319 ? -9.529 -18.817 19.046 1.00 89.94 319 ALA A N 1
ATOM 2434 C CA . ALA A 1 319 ? -10.697 -19.681 18.924 1.00 89.94 319 ALA A CA 1
ATOM 2435 C C . ALA A 1 319 ? -11.324 -19.594 17.523 1.00 89.94 319 ALA A C 1
ATOM 2437 O O . ALA A 1 319 ? -11.603 -20.630 16.926 1.00 89.94 319 ALA A O 1
ATOM 2438 N N . ALA A 1 320 ? -11.466 -18.384 16.970 1.00 85.69 320 ALA A N 1
ATOM 2439 C CA . ALA A 1 320 ? -11.960 -18.181 15.608 1.00 85.69 320 ALA A CA 1
ATOM 2440 C C . ALA A 1 320 ? -11.027 -18.813 14.557 1.00 85.69 320 ALA A C 1
ATOM 2442 O O . ALA A 1 320 ? -11.484 -19.494 13.643 1.00 85.69 320 ALA A O 1
ATOM 2443 N N . ALA A 1 321 ? -9.709 -18.659 14.718 1.00 85.25 321 ALA A N 1
ATOM 2444 C CA . ALA A 1 321 ? -8.724 -19.261 13.821 1.00 85.25 321 ALA A CA 1
ATOM 2445 C C . ALA A 1 321 ? -8.708 -20.798 13.900 1.00 85.25 321 ALA A C 1
ATOM 2447 O O . ALA A 1 321 ? -8.513 -21.456 12.883 1.00 85.25 321 ALA A O 1
ATOM 2448 N N . GLN A 1 322 ? -8.909 -21.379 15.088 1.00 88.19 322 GLN A N 1
ATOM 2449 C CA . GLN A 1 322 ? -9.019 -22.832 15.258 1.00 88.19 322 GLN A CA 1
ATOM 2450 C C . GLN A 1 322 ? -10.322 -23.375 14.669 1.00 88.19 322 GLN A C 1
ATOM 2452 O O . GLN A 1 322 ? -10.288 -24.402 14.000 1.00 88.19 322 GLN A O 1
ATOM 2457 N N . ALA A 1 323 ? -11.440 -22.666 14.849 1.00 85.75 323 ALA A N 1
ATOM 2458 C CA . ALA A 1 323 ? -12.719 -23.043 14.251 1.00 85.75 323 ALA A CA 1
ATOM 2459 C C . ALA A 1 323 ? -12.634 -23.111 12.717 1.00 85.75 323 ALA A C 1
ATOM 2461 O O . ALA A 1 323 ? -13.171 -24.043 12.123 1.00 85.75 323 ALA A O 1
ATOM 2462 N N . LYS A 1 324 ? -11.884 -22.186 12.093 1.00 79.88 324 LYS A N 1
ATOM 2463 C CA . LYS A 1 324 ? -11.616 -22.209 10.647 1.00 79.88 324 LYS A CA 1
ATOM 2464 C C . LYS A 1 324 ? -10.762 -23.408 10.213 1.00 79.88 324 LYS A C 1
ATOM 2466 O O . LYS A 1 324 ? -10.954 -23.902 9.120 1.00 79.88 324 LYS A O 1
ATOM 2471 N N . LYS A 1 325 ? -9.832 -23.886 11.049 1.00 81.62 325 LYS A N 1
ATOM 2472 C CA . LYS A 1 325 ? -8.997 -25.064 10.731 1.00 81.62 325 LYS A CA 1
ATOM 2473 C C . LYS A 1 325 ? -9.730 -26.397 10.853 1.00 81.62 325 LYS A C 1
ATOM 2475 O O . LYS A 1 325 ? -9.256 -27.393 10.323 1.00 81.62 325 LYS A O 1
ATOM 2480 N N . SER A 1 326 ? -10.786 -26.442 11.660 1.00 81.19 326 SER A N 1
ATOM 2481 C CA . SER A 1 326 ? -11.562 -27.662 11.907 1.00 81.19 326 SER A CA 1
ATOM 2482 C C . SER A 1 326 ? -12.707 -27.881 10.918 1.00 81.19 326 SER A C 1
ATOM 2484 O O . SER A 1 326 ? -13.413 -28.880 11.043 1.00 81.19 326 SER A O 1
ATOM 2486 N N . ARG A 1 327 ? -12.924 -26.932 10.010 1.00 63.00 327 ARG A N 1
ATOM 2487 C CA . ARG A 1 327 ? -13.862 -27.030 8.895 1.00 63.00 327 ARG A CA 1
ATOM 2488 C C . ARG A 1 327 ? -13.081 -27.348 7.634 1.00 63.00 327 ARG A C 1
ATOM 2490 O O . ARG A 1 327 ? -13.616 -28.151 6.849 1.00 63.00 327 ARG A O 1
#

pLDDT: mean 73.91, std 18.76, range [29.77, 98.38]

Radius of gyration: 33.11 Å; chains: 1; bounding box: 110×54×93 Å